Protein AF-A0A183MIQ2-F1 (afdb_monomer)

Solvent-accessible surface area (backbone atoms only — not comparable to full-atom values): 12358 Å² total; per-residue (Å²): 142,64,80,42,93,92,27,71,57,35,51,61,67,60,48,53,82,67,73,40,81,44,73,45,72,45,65,26,52,74,43,60,80,45,35,79,71,74,43,74,46,33,34,42,78,46,72,72,51,39,24,38,36,38,49,47,62,47,76,76,45,69,44,93,53,90,75,50,85,51,75,45,62,50,76,51,75,48,77,40,81,32,91,89,49,52,68,58,66,72,78,64,62,82,72,47,68,85,58,72,69,59,49,40,77,65,67,70,64,55,92,61,90,81,86,92,78,84,63,85,83,58,50,80,66,40,58,42,53,104,50,48,48,47,53,56,59,69,50,44,43,62,44,46,79,74,56,90,56,104,60,63,59,92,43,73,47,63,40,43,63,47,39,78,32,63,64,74,62,57,65,59,42,38,66,69,59,83,55,45,84,78,82,30,51,91,82,84,91,73,79,94,71,85,87,126

pLDDT: mean 83.17, std 14.05, range [47.22, 97.75]

Mean predicted aligned error: 8.58 Å

Radius of gyration: 21.63 Å; Cα contacts (8 Å, |Δi|>4): 276; chains: 1; bounding box: 52×39×55 Å

InterPro domains:
  IPR002159 CD36 family [PF01130] (3-100)
  IPR002159 CD36 family [PF01130] (111-193)
  IPR002159 CD36 family [PR01609] (15-36)
  IPR002159 CD36 family [PR01609] (40-52)
  IPR002159 CD36 family [PTHR11923] (3-98)

Secondary structure (DSSP, 8-state):
----TT-HHHHHHH-----EEEEEEEEEES-HHHHTTTPPPBEEEEEEEEEEEEEEEEEEEE-SSSS---EEEEEEEEEEE-TTS-HHHHHT-------HHHHHHH-PPP-PPP---S-TTGGGG----TTS-SSPPTT-EE-TTT---SS----EE-SGGGTTS-HHHHTTSBSPPPP-TTTSS------S----

Structure (mmCIF, N/CA/C/O backbone):
data_AF-A0A183MIQ2-F1
#
_entry.id   AF-A0A183MIQ2-F1
#
loop_
_atom_site.group_PDB
_atom_site.id
_atom_site.type_symbol
_atom_site.label_atom_id
_atom_site.label_alt_id
_atom_site.label_comp_id
_atom_site.label_asym_id
_atom_site.label_entity_id
_atom_site.label_seq_id
_atom_site.pdbx_PDB_ins_code
_atom_site.Cartn_x
_atom_site.Cartn_y
_atom_site.Cartn_z
_atom_site.occupancy
_atom_site.B_iso_or_equiv
_atom_site.auth_seq_id
_atom_site.auth_comp_id
_atom_site.auth_asym_id
_atom_site.auth_atom_id
_atom_site.pdbx_PDB_model_num
ATOM 1 N N . MET A 1 1 ? 21.983 -8.444 -19.441 1.00 71.62 1 MET A N 1
ATOM 2 C CA . MET A 1 1 ? 20.805 -7.623 -19.777 1.00 71.62 1 MET A CA 1
ATOM 3 C C . MET A 1 1 ? 21.109 -6.162 -19.439 1.00 71.62 1 MET A C 1
ATOM 5 O O . MET A 1 1 ? 21.442 -5.893 -18.293 1.00 71.62 1 MET A O 1
ATOM 9 N N . LEU A 1 2 ? 21.113 -5.242 -20.412 1.00 82.81 2 LEU A N 1
ATOM 10 C CA . LEU A 1 2 ? 21.417 -3.815 -20.194 1.00 82.81 2 LEU A CA 1
ATOM 11 C C . LEU A 1 2 ? 20.256 -2.959 -20.704 1.00 82.81 2 LEU A C 1
ATOM 13 O O . LEU A 1 2 ? 19.785 -3.173 -21.816 1.00 82.81 2 LEU A O 1
ATOM 17 N N . LEU A 1 3 ? 19.821 -1.983 -19.903 1.00 88.00 3 LEU A N 1
ATOM 18 C CA . LEU A 1 3 ? 18.789 -1.023 -20.292 1.00 88.00 3 LEU A CA 1
ATOM 19 C C . LEU A 1 3 ? 19.423 0.109 -21.112 1.00 88.00 3 LEU A C 1
ATOM 21 O O . LEU A 1 3 ? 19.811 1.144 -20.572 1.00 88.00 3 LEU A O 1
ATOM 25 N N . THR A 1 4 ? 19.558 -0.101 -22.419 1.00 90.75 4 THR A N 1
ATOM 26 C CA . THR A 1 4 ? 20.111 0.881 -23.366 1.00 90.75 4 THR A CA 1
ATOM 27 C C . THR A 1 4 ? 19.091 1.255 -24.441 1.00 90.75 4 THR A C 1
ATOM 29 O O . THR A 1 4 ? 18.166 0.474 -24.697 1.00 90.75 4 THR A O 1
ATOM 32 N N . PRO A 1 5 ? 19.244 2.418 -25.106 1.00 89.44 5 PRO A N 1
ATOM 33 C CA . PRO A 1 5 ? 18.413 2.768 -26.255 1.00 89.44 5 PRO A CA 1
ATOM 34 C C . PRO A 1 5 ? 18.393 1.637 -27.296 1.00 89.44 5 PRO A C 1
ATOM 36 O O . PRO A 1 5 ? 19.452 1.142 -27.678 1.00 89.44 5 PRO A O 1
ATOM 39 N N . GLY A 1 6 ? 17.199 1.216 -27.722 1.00 87.62 6 GLY A N 1
ATOM 40 C CA . GLY A 1 6 ? 17.011 0.157 -28.726 1.00 87.62 6 GLY A CA 1
ATOM 41 C C . GLY A 1 6 ? 17.270 -1.279 -28.248 1.00 87.62 6 GLY A C 1
ATOM 42 O O . GLY A 1 6 ? 17.298 -2.188 -29.067 1.00 87.62 6 GLY A O 1
ATOM 43 N N . SER A 1 7 ? 17.488 -1.505 -26.948 1.00 91.12 7 SER A N 1
ATOM 44 C CA . SER A 1 7 ? 17.564 -2.866 -26.394 1.00 91.12 7 SER A CA 1
ATOM 45 C C . SER A 1 7 ? 16.174 -3.486 -26.210 1.00 91.12 7 SER A C 1
ATOM 47 O O . SER A 1 7 ? 15.225 -2.775 -25.885 1.00 91.12 7 SER A O 1
ATOM 49 N N . ILE A 1 8 ? 16.080 -4.819 -26.292 1.00 88.81 8 ILE A N 1
ATOM 50 C CA . ILE A 1 8 ? 14.852 -5.592 -25.993 1.00 88.81 8 ILE A CA 1
ATOM 51 C C . ILE A 1 8 ? 14.325 -5.267 -24.586 1.00 88.81 8 ILE A C 1
ATOM 53 O O . ILE A 1 8 ? 13.131 -5.109 -24.363 1.00 88.81 8 ILE A O 1
ATOM 57 N N . VAL A 1 9 ? 15.240 -5.077 -23.635 1.00 88.88 9 VAL A N 1
ATOM 58 C CA . VAL A 1 9 ? 14.938 -4.684 -22.250 1.00 88.88 9 VAL A CA 1
ATOM 59 C C . VAL A 1 9 ? 14.224 -3.340 -22.197 1.00 88.88 9 VAL A C 1
ATOM 61 O O . VAL A 1 9 ? 13.274 -3.162 -21.438 1.00 88.88 9 VAL A O 1
ATOM 64 N N . PHE A 1 10 ? 14.688 -2.375 -22.994 1.00 91.62 10 PHE A N 1
ATOM 65 C CA . PHE A 1 10 ? 14.063 -1.064 -23.073 1.00 91.62 10 PHE A CA 1
ATOM 66 C C . PHE A 1 10 ? 12.713 -1.128 -23.780 1.00 91.62 10 PHE A C 1
ATOM 68 O O . PHE A 1 10 ? 11.782 -0.465 -23.331 1.00 91.62 10 PHE A O 1
ATOM 75 N N . GLU A 1 11 ? 12.570 -1.935 -24.829 1.00 89.88 11 GLU A N 1
ATOM 76 C CA . GLU A 1 11 ? 11.275 -2.169 -25.475 1.00 89.88 11 GLU A CA 1
ATOM 77 C C . GLU A 1 11 ? 10.267 -2.767 -24.490 1.00 89.88 11 GLU A C 1
ATOM 79 O O . GLU A 1 11 ? 9.197 -2.197 -24.303 1.00 89.88 11 GLU A O 1
ATOM 84 N N . ALA A 1 12 ? 10.633 -3.825 -23.763 1.00 88.31 12 ALA A N 1
ATOM 85 C CA . ALA A 1 12 ? 9.781 -4.422 -22.735 1.00 88.31 12 ALA A CA 1
ATOM 86 C C . ALA A 1 12 ? 9.442 -3.439 -21.597 1.00 88.31 12 ALA A C 1
ATOM 88 O O . ALA A 1 12 ? 8.302 -3.387 -21.146 1.00 88.31 12 ALA A O 1
ATOM 89 N N . TYR A 1 13 ? 10.409 -2.628 -21.150 1.00 88.69 13 TYR A N 1
ATOM 90 C CA . TYR A 1 13 ? 10.206 -1.624 -20.098 1.00 88.69 13 TYR A CA 1
ATOM 91 C C . TYR A 1 13 ? 9.336 -0.435 -20.538 1.00 88.69 13 TYR A C 1
ATOM 93 O O . TYR A 1 13 ? 8.577 0.115 -19.735 1.00 88.69 13 TYR A O 1
ATOM 101 N N . SER A 1 14 ? 9.500 0.010 -21.785 1.00 88.69 14 SER A N 1
AT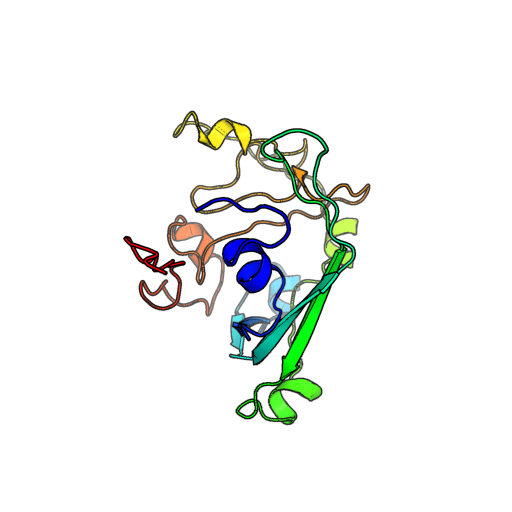OM 102 C CA . SER A 1 14 ? 8.760 1.140 -22.358 1.00 88.69 14 SER A CA 1
ATOM 103 C C . SER A 1 14 ? 7.371 0.745 -22.848 1.00 88.69 14 SER A C 1
ATOM 105 O O . SER A 1 14 ? 6.518 1.618 -22.983 1.00 88.69 14 SER A O 1
ATOM 107 N N . ASN A 1 15 ? 7.136 -0.548 -23.077 1.00 84.62 15 ASN A N 1
ATOM 108 C CA . ASN A 1 15 ? 5.827 -1.071 -23.412 1.00 84.62 15 ASN A CA 1
ATOM 109 C C . ASN A 1 15 ? 4.899 -1.046 -22.186 1.00 84.62 15 ASN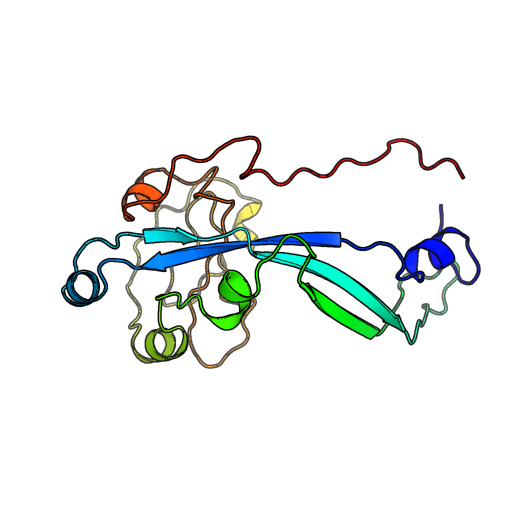 A C 1
ATOM 111 O O . ASN A 1 15 ? 5.244 -1.488 -21.092 1.00 84.62 15 ASN A O 1
ATOM 115 N N . ASP A 1 16 ? 3.683 -0.552 -22.387 1.00 78.06 16 ASP A N 1
ATOM 116 C CA . ASP A 1 16 ? 2.683 -0.351 -21.336 1.00 78.06 16 ASP A CA 1
ATOM 117 C C . ASP A 1 16 ? 1.646 -1.492 -21.280 1.00 78.06 16 ASP A C 1
ATOM 119 O O . ASP A 1 16 ? 0.585 -1.372 -20.664 1.00 78.06 16 ASP A O 1
ATOM 123 N N . ASN A 1 17 ? 1.956 -2.621 -21.924 1.00 73.38 17 ASN A N 1
ATOM 124 C CA . ASN A 1 17 ? 1.032 -3.733 -22.146 1.00 73.38 17 ASN A CA 1
ATOM 125 C C . ASN A 1 17 ? 0.884 -4.714 -20.977 1.00 73.38 17 ASN A C 1
ATOM 127 O O . ASN A 1 17 ? 0.181 -5.708 -21.137 1.00 73.38 17 ASN A O 1
ATOM 131 N N . THR A 1 18 ? 1.498 -4.466 -19.819 1.00 81.56 18 THR A N 1
ATOM 132 C CA . THR A 1 18 ? 1.329 -5.334 -18.643 1.00 81.56 18 THR A CA 1
ATOM 133 C C . THR A 1 18 ? 0.241 -4.764 -17.732 1.00 81.56 18 THR A C 1
ATOM 135 O O . THR A 1 18 ? 0.539 -3.888 -16.911 1.00 81.56 18 THR A O 1
ATOM 138 N N . PRO A 1 19 ? -1.029 -5.199 -17.861 1.00 80.19 19 PRO A N 1
ATOM 139 C CA . PRO A 1 19 ? -2.068 -4.802 -16.928 1.00 80.19 19 PRO A CA 1
ATOM 140 C C . PRO A 1 19 ? -1.799 -5.451 -15.569 1.00 80.19 19 PRO A C 1
ATOM 142 O O . PRO A 1 19 ? -1.560 -6.652 -15.471 1.00 80.19 19 PRO A O 1
ATOM 145 N N . ILE A 1 20 ? -1.844 -4.648 -14.511 1.00 92.06 20 ILE A N 1
ATOM 146 C CA . ILE A 1 20 ? -1.688 -5.123 -13.136 1.00 92.06 20 ILE A CA 1
ATOM 147 C C . ILE A 1 20 ? -3.078 -5.133 -12.506 1.00 92.06 20 ILE A C 1
ATOM 149 O O . ILE A 1 20 ? -3.744 -4.101 -12.495 1.00 92.06 20 ILE A O 1
ATOM 153 N N . ILE A 1 21 ? -3.529 -6.270 -11.983 1.00 93.56 21 ILE A N 1
ATOM 154 C CA . ILE A 1 21 ? -4.756 -6.315 -11.179 1.00 93.56 21 ILE A CA 1
ATOM 155 C C . ILE A 1 21 ? -4.425 -5.759 -9.794 1.00 93.56 21 ILE A C 1
ATOM 157 O O . ILE A 1 21 ? -3.408 -6.110 -9.201 1.00 93.56 21 ILE A O 1
ATOM 161 N N . THR A 1 22 ? -5.240 -4.837 -9.297 1.00 92.56 22 THR A N 1
ATOM 162 C CA . THR A 1 22 ? -5.112 -4.254 -7.958 1.00 92.56 22 THR A CA 1
ATOM 163 C C . THR A 1 22 ? -6.437 -4.415 -7.233 1.00 92.56 22 THR A C 1
ATOM 165 O O . THR A 1 22 ? -7.442 -3.858 -7.670 1.00 92.56 22 THR A O 1
ATOM 168 N N . SER A 1 23 ? -6.423 -5.165 -6.136 1.00 92.69 23 SER A N 1
ATOM 169 C CA . SER A 1 23 ? -7.553 -5.292 -5.218 1.00 92.69 23 SER A CA 1
ATOM 170 C C . SER A 1 23 ? -7.364 -4.313 -4.069 1.00 92.69 23 SER A C 1
ATOM 172 O O . SER A 1 23 ? -6.307 -4.292 -3.442 1.00 92.69 23 SER A O 1
ATOM 174 N N . LEU A 1 24 ? -8.372 -3.486 -3.817 1.00 92.25 24 LEU A N 1
ATOM 175 C CA . LEU A 1 24 ? -8.411 -2.579 -2.680 1.00 92.25 24 LEU A CA 1
ATOM 176 C C . LEU A 1 24 ? -9.428 -3.095 -1.663 1.00 92.25 24 LEU A C 1
ATOM 178 O O . LEU A 1 24 ? -10.575 -3.358 -2.021 1.00 92.25 24 LEU A O 1
ATOM 182 N N . TYR A 1 25 ? -9.010 -3.173 -0.409 1.00 93.06 25 TYR A N 1
ATOM 183 C CA . TYR A 1 25 ? -9.873 -3.417 0.739 1.00 93.06 25 TYR A CA 1
ATOM 184 C C . TYR A 1 25 ? -9.875 -2.164 1.605 1.00 93.06 25 TYR A C 1
ATOM 186 O O . TYR A 1 25 ? -8.872 -1.449 1.684 1.00 93.06 25 TYR A O 1
ATOM 194 N N . ALA A 1 26 ? -11.013 -1.864 2.212 1.00 93.44 26 ALA A N 1
ATOM 195 C CA . ALA A 1 26 ? -11.155 -0.738 3.119 1.00 93.44 26 ALA A CA 1
ATOM 196 C C . ALA A 1 26 ? -11.806 -1.198 4.420 1.00 93.44 26 ALA A C 1
ATOM 198 O O . ALA A 1 26 ? -12.615 -2.118 4.419 1.00 93.44 26 ALA A O 1
ATOM 199 N N . PHE A 1 27 ? -11.493 -0.521 5.519 1.00 95.56 27 PHE A N 1
ATOM 200 C CA . PHE A 1 27 ? -12.136 -0.760 6.805 1.00 95.56 27 PHE A CA 1
ATOM 201 C C . PHE A 1 27 ? -13.234 0.280 7.026 1.00 95.56 27 PHE A C 1
ATOM 203 O O . PHE A 1 27 ? -12.961 1.476 7.128 1.00 95.56 27 PHE A O 1
ATOM 210 N N . ASN A 1 28 ? -14.480 -0.181 7.070 1.00 96.12 28 ASN A N 1
ATOM 211 C CA . ASN A 1 28 ? -15.665 0.625 7.323 1.00 96.12 28 ASN A CA 1
ATOM 212 C C . ASN A 1 28 ? -15.948 0.690 8.828 1.00 96.12 28 ASN A C 1
ATOM 214 O O . ASN A 1 28 ? -16.148 -0.346 9.460 1.00 96.12 28 ASN A O 1
ATOM 218 N N . LEU A 1 29 ? -15.978 1.891 9.405 1.00 97.38 29 LEU A N 1
ATOM 219 C CA . LEU A 1 29 ? -16.279 2.091 10.822 1.00 97.38 29 LEU A CA 1
ATOM 220 C C . LEU A 1 29 ? -17.777 1.897 11.095 1.00 97.38 29 LEU A C 1
ATOM 222 O O . LEU A 1 29 ? -18.612 2.567 10.491 1.00 97.38 29 LEU A O 1
ATOM 226 N N . LEU A 1 30 ? -18.115 1.010 12.033 1.00 97.19 30 LEU A N 1
ATOM 227 C CA . LEU A 1 30 ? -19.503 0.666 12.360 1.00 97.19 30 LEU A CA 1
ATOM 228 C C . LEU A 1 30 ? -20.070 1.427 13.566 1.00 97.19 30 LEU A C 1
ATOM 230 O O . LEU A 1 30 ? -21.288 1.526 13.698 1.00 97.19 30 LEU A O 1
ATOM 234 N N . ASN A 1 31 ? -19.219 1.949 14.454 1.00 96.81 31 ASN A N 1
ATOM 235 C CA . ASN A 1 31 ? -19.626 2.546 15.731 1.00 96.81 31 ASN A CA 1
ATOM 236 C C . ASN A 1 31 ? -19.054 3.960 15.953 1.00 96.81 31 ASN A C 1
ATOM 238 O O . ASN A 1 31 ? -18.524 4.274 17.018 1.00 96.81 31 ASN A O 1
ATOM 242 N N . GLU A 1 32 ? -19.192 4.833 14.953 1.00 95.88 32 GLU A N 1
ATOM 243 C CA . GLU A 1 32 ? -18.693 6.219 14.980 1.00 95.88 32 GLU A CA 1
ATOM 244 C C . GLU A 1 32 ? -19.063 6.980 16.267 1.00 95.88 32 GLU A C 1
ATOM 246 O O . GLU A 1 32 ? -18.186 7.531 16.932 1.00 95.88 32 GLU A O 1
ATOM 251 N N . GLU A 1 33 ? -20.338 6.966 16.673 1.00 96.19 33 GLU A N 1
ATOM 252 C CA . GLU A 1 33 ? -20.793 7.697 17.865 1.00 96.19 33 GLU A CA 1
ATOM 253 C C . GLU A 1 33 ? -20.130 7.230 19.169 1.00 96.19 33 GLU A C 1
ATOM 255 O O . GLU A 1 33 ? -20.009 8.010 20.116 1.00 96.19 33 GLU A O 1
ATOM 260 N N . GLU A 1 34 ? -19.750 5.956 19.257 1.00 96.19 34 GLU A N 1
ATOM 261 C CA . GLU A 1 34 ? -19.055 5.406 20.421 1.00 96.19 34 GLU A CA 1
ATOM 262 C C . GLU A 1 34 ? -17.587 5.807 20.403 1.00 96.19 34 GLU A C 1
ATOM 264 O O . GLU A 1 34 ? -17.056 6.227 21.431 1.00 96.19 34 GLU A O 1
ATOM 269 N N . VAL A 1 35 ? -16.950 5.744 19.232 1.00 94.56 35 VAL A N 1
ATOM 270 C CA . VAL A 1 35 ? -15.559 6.172 19.044 1.00 94.56 35 VAL A CA 1
ATOM 271 C C . VAL A 1 35 ? -15.389 7.643 19.404 1.00 94.56 35 VAL A C 1
ATOM 273 O O . VAL A 1 35 ? -14.475 7.983 20.152 1.00 94.56 35 VAL A O 1
ATOM 276 N N . LEU A 1 36 ? -16.314 8.510 18.983 1.00 92.44 36 LEU A N 1
ATOM 277 C CA . LEU A 1 36 ? -16.303 9.932 19.350 1.00 92.44 36 LEU A CA 1
ATOM 278 C C . LEU A 1 36 ? -16.438 10.170 20.866 1.00 92.44 36 LEU A C 1
ATOM 280 O O . LEU A 1 36 ? -16.046 11.224 21.360 1.00 92.44 36 LEU A O 1
ATOM 284 N N . LYS A 1 37 ? -16.959 9.194 21.621 1.00 95.56 37 LYS A N 1
ATOM 285 C CA . LYS A 1 37 ? -17.047 9.215 23.094 1.00 95.56 37 LYS A CA 1
ATOM 286 C C . LYS A 1 37 ? -15.844 8.535 23.772 1.00 95.56 37 LYS A C 1
ATOM 288 O O . LYS A 1 37 ? -15.870 8.347 24.987 1.00 95.56 37 LYS A O 1
ATOM 293 N N . GLY A 1 38 ? -14.808 8.162 23.015 1.00 92.50 38 GLY A N 1
ATOM 294 C CA . GLY A 1 38 ? -13.617 7.454 23.502 1.00 92.50 38 GLY A CA 1
ATOM 295 C C . GLY A 1 38 ? -13.756 5.928 23.539 1.00 92.50 38 GLY A C 1
ATOM 296 O O . GLY A 1 38 ? -12.953 5.252 24.178 1.00 92.50 38 GLY A O 1
ATOM 297 N N . GLY A 1 39 ? -14.789 5.376 22.898 1.00 95.38 39 GLY A N 1
ATOM 298 C CA . GLY A 1 39 ? -15.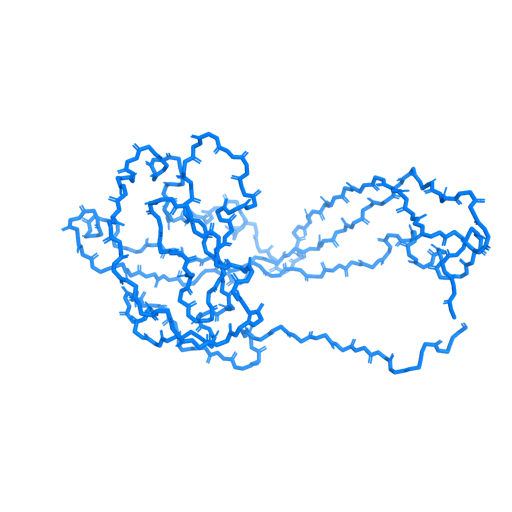004 3.939 22.770 1.00 95.38 39 GLY A CA 1
ATOM 299 C C . GLY A 1 39 ? -14.029 3.265 21.801 1.00 95.38 39 GLY A C 1
ATOM 300 O O . GLY A 1 39 ? -13.382 3.906 20.974 1.00 95.38 39 GLY A O 1
ATOM 301 N N . LYS A 1 40 ? -13.946 1.934 21.891 1.00 95.94 40 LYS A N 1
ATOM 302 C CA . LYS A 1 40 ? -13.107 1.111 21.013 1.00 95.94 40 LYS A CA 1
ATOM 303 C C . LYS A 1 40 ? -13.691 1.076 19.583 1.00 95.94 40 LYS A C 1
ATOM 305 O O . LYS A 1 40 ? -14.856 0.697 19.447 1.00 95.94 40 LYS A O 1
ATOM 310 N N . PRO A 1 41 ? -12.920 1.391 18.523 1.00 97.19 41 PRO A N 1
ATOM 311 C CA . PRO A 1 41 ? -13.409 1.308 17.146 1.00 97.19 41 PRO A CA 1
ATOM 312 C C . PRO A 1 41 ? -13.741 -0.123 16.728 1.00 97.19 41 PRO A C 1
ATOM 314 O O . PRO A 1 41 ? -12.976 -1.046 17.008 1.00 97.19 41 PRO A O 1
ATOM 317 N N . LEU A 1 42 ? -14.858 -0.295 16.028 1.00 97.75 42 LEU A N 1
ATOM 318 C CA . LEU A 1 42 ? -15.309 -1.544 15.426 1.00 97.75 42 LEU A CA 1
ATOM 319 C C . LEU A 1 42 ? -15.379 -1.366 13.910 1.00 97.75 42 LEU A C 1
ATOM 321 O O . LEU A 1 42 ? -16.176 -0.572 13.411 1.00 97.75 42 LEU A O 1
ATOM 325 N N . PHE A 1 43 ? -14.560 -2.123 13.193 1.00 97.50 43 PHE A N 1
ATOM 326 C CA . PHE A 1 43 ? -14.477 -2.084 11.743 1.00 97.50 43 PHE A CA 1
ATOM 327 C C . PHE A 1 43 ? -15.095 -3.321 11.097 1.00 97.50 43 PHE A C 1
ATOM 329 O O . PHE A 1 43 ? -15.128 -4.404 11.673 1.00 97.50 43 PHE A O 1
ATOM 336 N N . GLU A 1 44 ? -15.552 -3.142 9.867 1.00 96.69 44 GLU A N 1
ATOM 337 C CA . GLU A 1 44 ? -15.881 -4.201 8.920 1.00 96.69 44 GLU A CA 1
ATOM 338 C C . GLU A 1 44 ? -14.994 -4.021 7.689 1.00 96.69 44 GLU A C 1
ATOM 340 O O . GLU A 1 44 ? -14.956 -2.931 7.114 1.00 96.69 44 GLU A O 1
ATOM 345 N N . GLU A 1 45 ? -14.276 -5.065 7.278 1.00 94.88 45 GLU A N 1
ATOM 346 C CA . GLU A 1 45 ? -13.559 -5.035 6.005 1.00 94.88 45 GLU A CA 1
ATOM 347 C C . GLU A 1 45 ? -14.549 -5.099 4.836 1.00 94.88 45 GLU A C 1
ATOM 349 O O . GLU A 1 45 ? -15.461 -5.926 4.805 1.00 94.88 45 GLU A O 1
ATOM 354 N N . VAL A 1 46 ? -14.373 -4.210 3.860 1.00 92.56 46 VAL A N 1
ATOM 355 C CA . VAL A 1 46 ? -15.210 -4.118 2.665 1.00 92.56 46 VAL A CA 1
ATOM 356 C C . VAL A 1 46 ? -14.351 -4.170 1.407 1.00 92.56 46 VAL A C 1
ATOM 358 O O . VAL A 1 46 ? -13.363 -3.443 1.273 1.00 92.56 46 VAL A O 1
ATOM 361 N N . GLY A 1 47 ? -14.753 -5.020 0.465 1.00 90.38 47 GLY A N 1
ATOM 362 C CA . GLY A 1 47 ? -14.032 -5.266 -0.778 1.00 90.38 47 GLY A CA 1
ATOM 363 C C . GLY A 1 47 ? -14.147 -6.728 -1.232 1.00 90.38 47 GLY A C 1
ATOM 364 O O . GLY A 1 47 ? -15.002 -7.458 -0.727 1.00 90.38 47 GLY A O 1
ATOM 365 N N . PRO A 1 48 ? -13.303 -7.158 -2.186 1.00 92.31 48 PRO A N 1
ATOM 366 C CA . PRO A 1 48 ? -12.307 -6.343 -2.884 1.00 92.31 48 PRO A CA 1
ATOM 367 C C . PRO A 1 48 ? -12.922 -5.400 -3.927 1.00 92.31 48 PRO A C 1
ATOM 369 O O . PRO A 1 48 ? -13.727 -5.811 -4.762 1.00 92.31 48 PRO A O 1
ATOM 372 N N . TYR A 1 49 ? -12.445 -4.154 -3.974 1.00 91.88 49 TYR A N 1
ATOM 373 C CA . TYR A 1 49 ? -12.627 -3.276 -5.131 1.00 91.88 49 TYR A CA 1
ATOM 374 C C . TYR A 1 49 ? -11.496 -3.521 -6.129 1.00 91.88 49 TYR A C 1
ATOM 376 O O . TYR A 1 49 ? -10.353 -3.119 -5.905 1.00 91.88 49 TYR A O 1
ATOM 384 N N . ILE A 1 50 ? -11.806 -4.226 -7.215 1.00 92.62 50 ILE A N 1
ATOM 385 C CA . ILE A 1 50 ? -10.810 -4.735 -8.161 1.00 92.62 50 ILE A CA 1
ATOM 386 C C . ILE A 1 50 ? -10.673 -3.787 -9.355 1.00 92.62 50 ILE A C 1
ATOM 388 O O . ILE A 1 50 ? -11.653 -3.476 -10.038 1.00 92.62 50 ILE A O 1
ATOM 392 N N . TYR A 1 51 ? -9.438 -3.381 -9.649 1.00 92.56 51 TYR A N 1
ATOM 393 C CA . TYR A 1 51 ? -9.105 -2.490 -10.756 1.00 92.56 51 TYR A CA 1
ATOM 394 C C . TYR A 1 51 ? -7.981 -3.048 -11.631 1.00 92.56 51 TYR A C 1
ATOM 396 O O . TYR A 1 51 ? -6.973 -3.559 -11.146 1.00 92.56 51 TYR A O 1
ATOM 404 N N . TRP A 1 52 ? -8.105 -2.840 -12.938 1.00 93.19 52 TRP A N 1
ATOM 405 C CA . TRP A 1 52 ? -7.004 -2.897 -13.886 1.00 93.19 52 TRP A CA 1
ATOM 406 C C . TRP A 1 52 ? -6.165 -1.620 -13.785 1.00 93.19 52 TRP A C 1
ATOM 408 O O . TRP A 1 52 ? -6.604 -0.534 -14.174 1.00 93.19 52 TRP A O 1
ATOM 418 N N . LYS A 1 53 ? -4.930 -1.746 -13.310 1.00 93.62 53 LYS A N 1
ATOM 419 C CA . LYS A 1 53 ? -3.926 -0.684 -13.286 1.00 93.62 53 LYS A CA 1
ATOM 420 C C . LYS A 1 53 ? -3.119 -0.711 -14.581 1.00 93.62 53 LYS A C 1
ATOM 422 O O . LYS A 1 53 ? -2.347 -1.640 -14.827 1.00 93.62 53 LYS A O 1
ATOM 427 N N . LYS A 1 54 ? -3.267 0.335 -15.396 1.00 92.50 54 LYS A N 1
ATOM 428 C CA . LYS A 1 54 ? -2.461 0.568 -16.603 1.00 92.50 54 LYS A CA 1
ATOM 429 C C . LYS A 1 54 ? -1.503 1.723 -16.360 1.00 92.50 54 LYS A C 1
ATOM 431 O O . LYS A 1 54 ? -1.914 2.813 -15.966 1.00 92.50 54 LYS A O 1
ATOM 436 N N . ILE A 1 55 ? -0.220 1.489 -16.588 1.00 91.75 55 ILE A N 1
ATOM 437 C CA . ILE A 1 55 ? 0.825 2.498 -16.421 1.00 91.75 55 ILE A CA 1
ATOM 438 C C . ILE A 1 55 ? 1.239 2.938 -17.814 1.00 91.75 55 ILE A C 1
ATOM 440 O O . ILE A 1 55 ? 1.603 2.074 -18.591 1.00 91.75 55 ILE A O 1
ATOM 444 N N . HIS A 1 56 ? 1.201 4.239 -18.102 1.00 92.25 56 HIS A N 1
ATOM 445 C CA . HIS A 1 56 ? 1.703 4.792 -19.358 1.00 92.25 56 HIS A CA 1
ATOM 446 C C . HIS A 1 56 ? 2.975 5.612 -19.129 1.00 92.25 56 HIS A C 1
ATOM 448 O O . HIS A 1 56 ? 3.000 6.476 -18.242 1.00 92.25 56 HIS A O 1
ATOM 454 N N . ARG A 1 57 ? 4.035 5.347 -19.902 1.00 92.56 57 ARG A N 1
ATOM 455 C CA . ARG A 1 57 ? 5.343 6.018 -19.789 1.00 92.56 57 ARG A CA 1
ATOM 456 C C . ARG A 1 57 ? 5.728 6.706 -21.096 1.00 92.56 57 ARG A C 1
ATOM 458 O O . ARG A 1 57 ? 5.589 6.146 -22.173 1.00 92.56 57 ARG A O 1
ATOM 465 N N . TRP A 1 58 ? 6.258 7.924 -21.003 1.00 93.56 58 TRP A N 1
ATOM 466 C CA . TRP A 1 58 ? 6.678 8.693 -22.181 1.00 93.56 58 TRP A CA 1
ATOM 467 C C . TRP A 1 58 ? 7.826 9.653 -21.861 1.00 93.56 58 TRP A C 1
ATOM 469 O O . TRP A 1 58 ? 8.216 9.814 -20.703 1.00 93.56 58 TRP A O 1
ATOM 479 N N . ASN A 1 59 ? 8.363 10.324 -22.887 1.00 95.12 59 ASN A N 1
ATOM 480 C CA . ASN A 1 59 ? 9.488 11.264 -22.778 1.00 95.12 59 ASN A CA 1
ATOM 481 C C . ASN A 1 5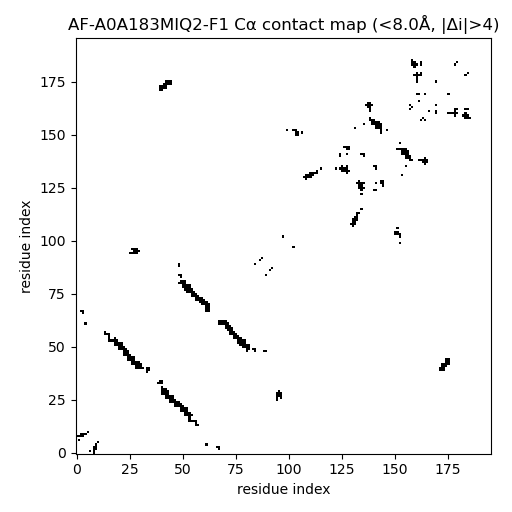9 ? 10.732 10.644 -22.119 1.00 95.12 59 ASN A C 1
ATOM 483 O O . ASN A 1 59 ? 11.250 11.167 -21.132 1.00 95.12 59 ASN A O 1
ATOM 487 N N . PHE A 1 60 ? 11.201 9.523 -22.664 1.00 94.81 60 PHE A N 1
ATOM 488 C CA . PHE A 1 60 ? 12.408 8.846 -22.198 1.00 94.81 60 PHE A CA 1
ATOM 489 C C . PHE A 1 60 ? 13.672 9.658 -22.520 1.00 94.81 60 PHE A C 1
ATOM 491 O O . PHE A 1 60 ? 13.842 10.167 -23.626 1.00 94.81 60 PHE A O 1
ATOM 498 N N . THR A 1 61 ? 14.578 9.791 -21.555 1.00 95.44 61 THR A N 1
ATOM 499 C CA . THR A 1 61 ? 15.870 10.474 -21.709 1.00 95.44 61 THR A CA 1
ATOM 500 C C . THR A 1 61 ? 16.942 9.727 -20.928 1.00 95.44 61 THR A C 1
ATOM 502 O O . THR A 1 61 ? 16.909 9.690 -19.695 1.00 95.44 61 THR A O 1
ATOM 505 N N . PHE A 1 62 ? 17.893 9.145 -21.652 1.00 95.75 62 PHE A N 1
ATOM 506 C CA . PHE A 1 62 ? 19.058 8.478 -21.078 1.00 95.75 62 PHE A CA 1
ATOM 507 C C . PHE A 1 62 ? 20.142 9.488 -20.698 1.00 95.75 62 PHE A C 1
ATOM 509 O O . PHE A 1 62 ? 20.194 10.595 -21.237 1.00 95.75 62 PHE A O 1
ATOM 516 N N . SER A 1 63 ? 21.002 9.107 -19.756 1.00 94.75 63 SER A N 1
ATOM 517 C CA . SER A 1 63 ? 22.234 9.843 -19.481 1.00 94.75 63 SER A CA 1
ATOM 518 C C . SER A 1 63 ? 23.253 9.662 -20.618 1.00 94.75 63 SER A C 1
ATOM 520 O O . SER A 1 63 ? 23.162 8.713 -21.395 1.00 94.75 63 SER A O 1
ATOM 522 N N . ASN A 1 64 ? 24.203 10.593 -20.744 1.00 93.31 64 ASN A N 1
ATOM 523 C CA . ASN A 1 64 ? 25.089 10.677 -21.915 1.00 93.31 64 ASN A CA 1
ATOM 524 C C . ASN A 1 64 ? 26.282 9.702 -21.869 1.00 93.31 64 ASN A C 1
ATOM 526 O O . ASN A 1 64 ? 26.995 9.552 -22.858 1.00 93.31 64 ASN A O 1
ATOM 530 N N . GLU A 1 65 ? 26.552 9.079 -20.725 1.00 93.56 65 GLU A N 1
ATOM 531 C CA . GLU A 1 65 ? 27.661 8.144 -20.549 1.00 93.56 65 GLU A CA 1
ATOM 532 C C . GLU A 1 65 ? 27.415 6.801 -21.254 1.00 93.56 65 GLU A C 1
ATOM 534 O O . GLU A 1 65 ? 26.286 6.435 -21.573 1.00 93.56 65 GLU A O 1
ATOM 539 N N . THR A 1 66 ? 28.486 6.034 -21.483 1.00 90.12 66 THR A N 1
ATOM 540 C CA . THR A 1 66 ? 28.409 4.682 -22.058 1.00 90.12 66 THR A CA 1
ATOM 541 C C . THR A 1 66 ? 28.956 3.650 -21.061 1.00 90.12 66 THR A C 1
ATOM 543 O O . THR A 1 66 ? 30.161 3.664 -20.802 1.00 90.12 66 THR A O 1
ATOM 546 N N . PRO A 1 67 ? 28.116 2.753 -20.500 1.00 89.25 67 PRO A N 1
ATOM 547 C CA . PRO A 1 67 ? 26.658 2.695 -20.654 1.00 89.25 67 PRO A CA 1
ATOM 548 C C . PRO A 1 67 ? 25.935 3.825 -19.885 1.00 89.25 67 PRO A C 1
ATOM 550 O O . PRO A 1 67 ? 26.503 4.374 -18.933 1.00 89.25 67 PRO A O 1
ATOM 553 N N . PRO A 1 68 ? 24.681 4.154 -20.253 1.00 92.12 68 PRO A N 1
ATOM 554 C CA . PRO A 1 68 ? 23.867 5.108 -19.508 1.00 92.12 68 PRO A CA 1
ATOM 555 C C . PRO A 1 68 ? 23.681 4.668 -18.055 1.00 92.12 68 PRO A C 1
ATOM 557 O O . PRO A 1 68 ? 23.438 3.495 -17.774 1.00 92.12 68 PRO A O 1
ATOM 560 N N . LYS A 1 69 ? 23.760 5.619 -17.124 1.00 91.44 69 LYS A N 1
ATOM 561 C CA . LYS A 1 69 ? 23.633 5.373 -15.679 1.00 91.44 69 LYS A CA 1
ATOM 562 C C . LYS A 1 69 ? 22.217 5.573 -15.155 1.00 91.44 69 LYS A C 1
ATOM 564 O O . LYS A 1 69 ? 21.869 5.017 -14.120 1.00 91.44 69 LYS A O 1
ATOM 569 N N . TYR A 1 70 ? 21.410 6.383 -15.836 1.00 91.31 70 TYR A N 1
ATOM 570 C CA . TYR A 1 70 ? 20.021 6.617 -15.457 1.00 91.31 70 TYR A CA 1
ATOM 571 C C . TYR A 1 70 ? 19.128 6.839 -16.677 1.00 91.31 70 TYR A C 1
ATOM 573 O O . TYR A 1 70 ? 19.578 7.263 -17.745 1.00 91.31 70 TYR A O 1
ATOM 581 N N . LEU A 1 71 ? 17.835 6.594 -16.472 1.00 93.31 71 LEU A N 1
ATOM 582 C CA . LEU A 1 71 ? 16.755 6.856 -17.413 1.00 93.31 71 LEU A CA 1
ATOM 583 C C . LEU A 1 71 ? 15.734 7.771 -16.736 1.00 93.31 71 LEU A C 1
ATOM 585 O O . LEU A 1 71 ? 15.205 7.443 -15.676 1.00 93.31 71 LEU A O 1
ATOM 589 N N . ARG A 1 72 ? 15.448 8.921 -17.346 1.00 95.06 72 ARG A N 1
ATOM 590 C CA . ARG A 1 72 ? 14.344 9.799 -16.942 1.00 95.06 72 ARG A CA 1
ATOM 591 C C . ARG A 1 72 ? 13.163 9.584 -17.870 1.00 95.06 72 ARG A C 1
ATOM 593 O O . ARG A 1 72 ? 13.353 9.445 -19.072 1.00 95.06 72 ARG A O 1
ATOM 600 N N . HIS A 1 73 ? 11.959 9.577 -17.316 1.00 95.00 73 HIS A N 1
ATOM 601 C CA . HIS A 1 73 ? 10.724 9.507 -18.085 1.00 95.00 73 HIS A CA 1
ATOM 602 C C . HIS A 1 73 ? 9.578 10.145 -17.296 1.00 95.00 73 HIS A C 1
ATOM 604 O O . HIS A 1 73 ? 9.669 10.346 -16.083 1.00 95.00 73 HIS A O 1
ATOM 610 N N . LYS A 1 74 ? 8.487 10.461 -17.989 1.00 95.62 74 LYS A N 1
ATOM 611 C CA . LYS A 1 74 ? 7.199 10.788 -17.374 1.00 95.62 74 LYS A CA 1
ATOM 612 C C . LYS A 1 74 ? 6.352 9.522 -17.260 1.00 95.62 74 LYS A C 1
ATOM 614 O O . LYS A 1 74 ? 6.559 8.558 -18.000 1.00 95.62 74 LYS A O 1
ATOM 619 N N . LYS A 1 75 ? 5.437 9.504 -16.291 1.00 94.31 75 LYS A N 1
ATOM 620 C CA . LYS A 1 75 ? 4.555 8.368 -16.007 1.00 94.31 75 LYS A CA 1
ATOM 621 C C . LYS A 1 75 ? 3.182 8.869 -15.576 1.00 94.31 75 LYS A C 1
ATOM 623 O O . LYS A 1 75 ? 3.101 9.790 -14.770 1.00 94.31 75 LYS A O 1
ATOM 628 N N . ILE A 1 76 ? 2.132 8.217 -16.055 1.00 94.00 76 ILE A N 1
ATOM 629 C CA . ILE A 1 76 ? 0.754 8.359 -15.583 1.00 94.00 76 ILE A CA 1
ATOM 630 C C . ILE A 1 76 ? 0.208 6.961 -15.312 1.00 94.00 76 ILE A C 1
ATOM 632 O O . ILE A 1 76 ? 0.648 5.985 -15.916 1.00 94.00 76 ILE A O 1
ATOM 636 N N . THR A 1 77 ? -0.685 6.838 -14.342 1.00 92.81 77 THR A N 1
ATOM 637 C CA . THR A 1 77 ? -1.306 5.564 -13.976 1.00 92.81 77 THR A CA 1
ATOM 638 C C . THR A 1 77 ? -2.811 5.734 -14.035 1.00 92.81 77 THR A C 1
ATOM 640 O O . THR A 1 77 ? -3.340 6.676 -13.452 1.00 92.81 77 THR A O 1
ATOM 643 N N . TYR A 1 78 ? -3.475 4.828 -14.741 1.00 92.56 78 TYR A N 1
ATOM 644 C CA . TYR A 1 78 ? -4.923 4.760 -14.856 1.00 92.56 78 TYR A CA 1
ATOM 645 C C . TYR A 1 78 ? -5.433 3.516 -14.137 1.00 92.56 78 TYR A C 1
ATOM 647 O O . TYR A 1 78 ? -4.820 2.450 -14.236 1.00 92.56 78 TYR A O 1
ATOM 655 N N . TYR A 1 79 ? -6.564 3.659 -13.455 1.00 91.44 79 TYR A N 1
ATOM 656 C CA . TYR A 1 79 ? -7.284 2.569 -12.808 1.00 91.44 79 TYR A CA 1
ATOM 657 C C . TYR A 1 79 ? -8.634 2.415 -13.500 1.00 91.44 79 TYR A C 1
ATOM 659 O O . TYR A 1 79 ? -9.398 3.376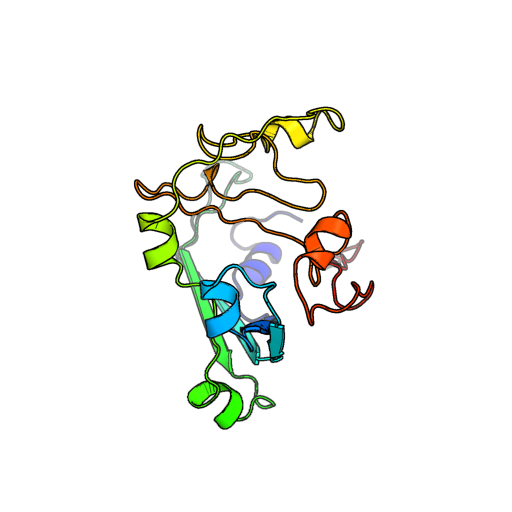 -13.583 1.00 91.44 79 TYR A O 1
ATOM 667 N N . TYR A 1 80 ? -8.910 1.224 -14.019 1.00 91.31 80 TYR A N 1
ATOM 668 C CA . TYR A 1 80 ? -10.179 0.889 -14.660 1.00 91.31 80 TYR A CA 1
ATOM 669 C C . TYR A 1 80 ? -10.873 -0.196 -13.841 1.00 91.31 80 TYR A C 1
ATOM 671 O O . TYR A 1 80 ? -10.207 -1.178 -13.518 1.00 91.31 80 TYR A O 1
ATOM 679 N N . PRO A 1 81 ? -12.163 -0.062 -13.499 1.00 91.62 81 PRO A N 1
ATOM 680 C CA . PRO A 1 81 ? -12.891 -1.122 -12.809 1.00 91.62 81 PRO A CA 1
ATOM 681 C C . PRO A 1 81 ? -12.781 -2.457 -13.555 1.00 91.62 81 PRO A C 1
ATOM 683 O O . PRO A 1 81 ? -12.901 -2.495 -14.782 1.00 91.62 81 PRO A O 1
ATOM 686 N N . HIS A 1 82 ? -12.519 -3.537 -12.823 1.00 91.56 82 HIS A N 1
ATOM 687 C CA . HIS A 1 82 ? -12.528 -4.893 -13.369 1.00 91.56 82 HIS A CA 1
ATOM 688 C C . HIS A 1 82 ? -13.969 -5.331 -13.671 1.00 91.56 82 HIS A C 1
ATOM 690 O O . HIS A 1 82 ? -14.896 -4.907 -12.986 1.00 91.56 82 HIS A O 1
ATOM 696 N N . GLU A 1 83 ? -14.180 -6.209 -14.656 1.00 87.00 83 GLU A N 1
ATOM 697 C CA . GLU A 1 83 ? -15.527 -6.621 -15.087 1.00 87.00 83 GLU A CA 1
ATOM 698 C C . GLU A 1 83 ? -16.345 -7.294 -13.973 1.00 87.00 83 GLU A C 1
ATOM 700 O O . GLU A 1 83 ? -17.568 -7.202 -13.948 1.00 87.00 83 GLU A O 1
ATOM 705 N N . ASN A 1 84 ? -15.657 -7.950 -13.039 1.00 83.88 84 ASN A N 1
ATOM 706 C CA . ASN A 1 84 ? -16.262 -8.599 -11.871 1.00 83.88 84 ASN A CA 1
ATOM 707 C C . ASN A 1 84 ? -16.756 -7.614 -10.796 1.00 83.88 84 ASN A C 1
ATOM 709 O O . ASN A 1 84 ? -17.415 -8.046 -9.854 1.00 83.88 84 ASN A O 1
ATOM 713 N N . LEU A 1 85 ? -16.421 -6.324 -10.892 1.00 82.81 85 LEU A N 1
ATOM 714 C CA . LEU A 1 85 ? -16.824 -5.325 -9.910 1.00 82.81 85 LEU A CA 1
ATOM 715 C C . LEU A 1 85 ? -18.207 -4.773 -10.273 1.00 82.81 85 LEU A C 1
ATOM 717 O O . LEU A 1 85 ? -18.400 -4.218 -11.359 1.00 82.81 85 LEU A O 1
ATOM 721 N N . SER A 1 86 ? -19.187 -4.925 -9.379 1.00 75.38 86 SER A N 1
ATOM 722 C CA . SER A 1 86 ? -20.531 -4.428 -9.657 1.00 75.38 86 SER A CA 1
ATOM 723 C C . SER A 1 86 ? -20.579 -2.901 -9.567 1.00 75.38 86 SER A C 1
ATOM 725 O O . SER A 1 86 ? -19.838 -2.263 -8.819 1.00 75.38 86 SER A O 1
ATOM 727 N N . ARG A 1 87 ? -21.504 -2.284 -10.309 1.00 67.94 87 ARG A N 1
ATOM 728 C CA . ARG A 1 87 ? -21.689 -0.828 -10.254 1.00 67.94 87 ARG A CA 1
ATOM 729 C C . ARG A 1 87 ? -22.140 -0.349 -8.871 1.00 67.94 87 ARG A C 1
ATOM 731 O O . ARG A 1 87 ? -21.799 0.761 -8.479 1.00 67.94 87 ARG A O 1
ATOM 738 N N . SER A 1 88 ? -22.873 -1.181 -8.129 1.00 68.94 88 SER A N 1
ATOM 739 C CA . SER A 1 88 ? -23.237 -0.897 -6.739 1.00 68.94 88 SER A CA 1
ATOM 740 C C . SER A 1 88 ? -22.016 -0.825 -5.824 1.00 68.94 88 SER A C 1
ATOM 742 O O . SER A 1 88 ? -21.960 0.069 -4.980 1.00 68.94 88 SER A O 1
ATOM 744 N N . ASP A 1 89 ? -21.020 -1.687 -6.026 1.00 72.56 89 ASP A N 1
ATOM 745 C CA . ASP A 1 89 ? -19.802 -1.670 -5.209 1.00 72.56 89 ASP A CA 1
ATOM 746 C C . ASP A 1 89 ? -18.991 -0.391 -5.459 1.00 72.56 89 ASP A C 1
ATOM 748 O O . ASP A 1 89 ? -18.448 0.187 -4.528 1.00 72.56 89 ASP A O 1
ATOM 752 N N . ILE A 1 90 ? -18.967 0.101 -6.701 1.00 71.06 90 ILE A N 1
ATOM 753 C CA . ILE A 1 90 ? -18.189 1.289 -7.088 1.00 71.06 90 ILE A CA 1
ATOM 754 C C . ILE A 1 90 ? -18.888 2.593 -6.693 1.00 71.06 90 ILE A C 1
ATOM 756 O O . ILE A 1 90 ? -18.278 3.462 -6.078 1.00 71.06 90 ILE A O 1
ATOM 760 N N . ASP A 1 91 ? -20.154 2.750 -7.089 1.00 75.00 91 ASP A N 1
ATOM 761 C CA . ASP A 1 91 ? -20.823 4.057 -7.083 1.00 75.00 91 ASP A CA 1
ATOM 762 C C . ASP A 1 91 ? -21.683 4.279 -5.826 1.00 75.00 91 ASP A C 1
ATOM 764 O O . ASP A 1 91 ? -22.031 5.419 -5.517 1.00 75.00 91 ASP A O 1
ATOM 768 N N . SER A 1 92 ? -22.082 3.212 -5.118 1.00 75.81 92 SER A N 1
ATOM 769 C CA . SER A 1 92 ? -23.102 3.305 -4.058 1.00 75.81 92 SER A CA 1
ATOM 770 C C . SER A 1 92 ? -22.634 2.921 -2.657 1.00 75.81 92 SER A C 1
ATOM 772 O O . SER A 1 92 ? -23.308 3.270 -1.684 1.00 75.81 92 SER A O 1
ATOM 774 N N . ARG A 1 93 ? -21.492 2.237 -2.515 1.00 83.38 93 ARG A N 1
ATOM 775 C CA . ARG A 1 93 ? -20.989 1.843 -1.197 1.00 83.38 93 ARG A CA 1
ATOM 776 C C . ARG A 1 93 ? -20.379 3.048 -0.483 1.00 83.38 93 ARG A C 1
ATOM 778 O O . ARG A 1 93 ? -19.343 3.570 -0.874 1.00 83.38 93 ARG A O 1
ATOM 785 N N . GLN A 1 94 ? -21.030 3.475 0.594 1.00 88.94 94 GLN A N 1
ATOM 786 C CA . GLN A 1 94 ? -20.489 4.480 1.508 1.00 88.94 94 GLN A CA 1
ATOM 787 C C . GLN A 1 94 ? -19.576 3.798 2.525 1.00 88.94 94 GLN A C 1
ATOM 789 O O . GLN A 1 94 ? -19.931 2.742 3.049 1.00 88.94 94 GLN A O 1
ATOM 794 N N . ILE A 1 95 ? -18.405 4.381 2.778 1.00 91.69 95 ILE A N 1
ATOM 795 C CA . ILE A 1 95 ? -17.418 3.880 3.738 1.00 91.69 95 ILE A CA 1
ATOM 796 C C . ILE A 1 95 ? -17.149 4.997 4.739 1.00 91.69 95 ILE A C 1
ATOM 798 O O . ILE A 1 95 ? -16.702 6.077 4.349 1.00 91.69 95 ILE A O 1
ATOM 802 N N . THR A 1 96 ? -17.407 4.731 6.014 1.00 94.31 96 THR A N 1
ATOM 803 C CA . THR A 1 96 ? -17.083 5.644 7.110 1.00 94.31 96 THR A CA 1
ATOM 804 C C . THR A 1 96 ? -15.656 5.371 7.569 1.00 94.31 96 THR A C 1
ATOM 806 O O . THR A 1 96 ? -15.308 4.233 7.881 1.00 94.31 96 THR A O 1
ATOM 809 N N . SER A 1 97 ? -14.817 6.403 7.597 1.00 92.06 97 SER A N 1
ATOM 810 C CA . SER A 1 97 ? -13.413 6.315 8.011 1.00 92.06 97 SER A CA 1
ATOM 811 C C . SER A 1 97 ? -12.982 7.605 8.713 1.00 92.06 97 SER A C 1
ATOM 813 O O . SER A 1 97 ? -13.772 8.539 8.850 1.00 92.06 97 SER A O 1
ATOM 815 N N . LEU A 1 98 ? -11.735 7.646 9.176 1.00 87.81 98 LEU A N 1
ATOM 816 C CA . LEU A 1 98 ? -11.162 8.807 9.845 1.00 87.81 98 LEU A CA 1
ATOM 817 C C . LEU A 1 98 ? -11.139 10.025 8.910 1.00 87.81 98 LEU A C 1
ATOM 819 O O . LEU A 1 98 ? -10.680 9.941 7.768 1.00 87.81 98 LEU A O 1
ATOM 823 N N . ASP A 1 99 ? -11.564 11.177 9.427 1.00 86.06 99 ASP A N 1
ATOM 824 C CA . ASP A 1 99 ? -11.389 12.452 8.738 1.00 86.06 99 ASP A CA 1
ATOM 825 C C . ASP A 1 99 ? -9.915 12.882 8.802 1.00 86.06 99 ASP A C 1
ATOM 827 O O . ASP A 1 99 ? -9.430 13.425 9.799 1.00 86.06 99 ASP A O 1
ATOM 831 N N . LEU A 1 100 ? -9.199 12.631 7.706 1.00 78.94 100 LEU A N 1
ATOM 832 C CA . LEU A 1 100 ? -7.788 12.983 7.563 1.00 78.94 100 LEU A CA 1
ATOM 833 C C . LEU A 1 100 ? -7.544 14.500 7.560 1.00 78.94 100 LEU A C 1
ATOM 835 O O . LEU A 1 100 ? -6.416 14.910 7.802 1.00 78.94 100 LEU A O 1
ATOM 839 N N . PHE A 1 101 ? -8.546 15.345 7.298 1.00 73.50 101 PHE A N 1
ATOM 840 C CA . PHE A 1 101 ? -8.394 16.803 7.360 1.00 73.50 101 PHE A CA 1
ATOM 841 C C . PHE A 1 101 ? -8.610 17.327 8.779 1.00 73.50 101 PHE A C 1
ATOM 843 O O . PHE A 1 101 ? -7.816 18.137 9.257 1.00 73.50 101 PHE A O 1
ATOM 850 N N . ALA A 1 102 ? -9.650 16.851 9.470 1.00 69.56 102 ALA A N 1
ATOM 851 C CA . ALA A 1 102 ? -9.903 17.227 10.859 1.00 69.56 102 ALA A CA 1
ATOM 852 C C . ALA A 1 102 ? -8.815 16.699 11.804 1.00 69.56 102 ALA A C 1
ATOM 854 O O . ALA A 1 102 ? -8.385 17.426 12.699 1.00 69.56 102 ALA A O 1
ATOM 855 N N . GLY A 1 103 ? -8.315 15.478 11.576 1.00 61.16 103 GLY A N 1
ATOM 856 C CA . GLY A 1 103 ? -7.211 14.913 12.355 1.00 61.16 103 GLY A CA 1
ATOM 857 C C . GLY A 1 103 ? -5.977 15.817 12.341 1.00 61.16 103 GLY A C 1
ATOM 858 O O . GLY A 1 103 ? -5.393 16.111 13.375 1.00 61.16 103 GLY A O 1
ATOM 859 N N . VAL A 1 104 ? -5.637 16.392 11.194 1.00 62.62 104 VAL A N 1
ATOM 860 C CA . VAL A 1 104 ? -4.458 17.260 11.096 1.00 62.62 104 VAL A CA 1
ATOM 861 C C . VAL A 1 104 ? -4.604 18.568 11.888 1.00 62.62 104 VAL A C 1
ATOM 863 O O . VAL A 1 104 ? -3.612 19.144 12.328 1.00 62.62 104 VAL A O 1
ATOM 866 N N . LEU A 1 105 ? -5.835 19.040 12.098 1.00 57.06 105 LEU A N 1
ATOM 867 C CA . LEU A 1 105 ? -6.113 20.282 12.824 1.00 57.06 105 LEU A CA 1
ATOM 868 C C . LEU A 1 105 ? -6.266 20.090 14.339 1.00 57.06 105 LEU A C 1
ATOM 870 O O . LEU A 1 105 ? -6.126 21.062 15.078 1.00 57.06 105 LEU A O 1
ATOM 874 N N . LEU A 1 106 ? -6.596 18.877 14.794 1.00 56.03 106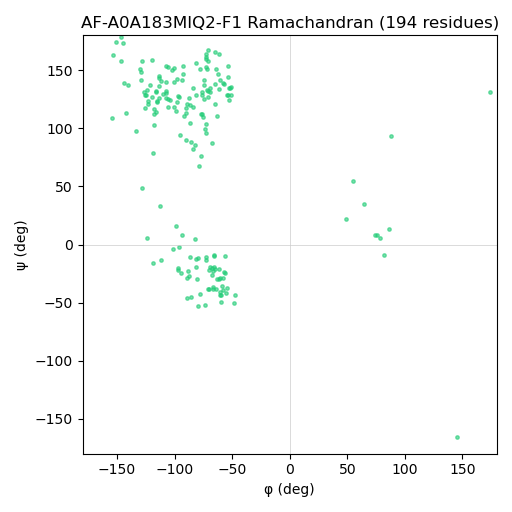 LEU A N 1
ATOM 875 C CA . LEU A 1 106 ? -6.993 18.598 16.180 1.00 56.03 106 LEU A CA 1
ATOM 876 C C . LEU A 1 106 ? -5.989 17.749 16.964 1.00 56.03 106 LEU A C 1
ATOM 878 O O . LEU A 1 106 ? -6.122 17.646 18.183 1.00 56.03 106 LEU A O 1
ATOM 882 N N . PHE A 1 107 ? -5.014 17.124 16.301 1.00 55.88 107 PHE A N 1
ATOM 883 C CA . PHE A 1 107 ? -3.998 16.346 17.002 1.00 55.88 107 PHE A CA 1
ATOM 884 C C . PHE A 1 107 ? -3.026 17.277 17.728 1.00 55.88 107 PHE A C 1
ATOM 886 O O . PHE A 1 107 ? -2.132 17.874 17.128 1.00 55.88 107 PHE A O 1
ATOM 893 N N . GLU A 1 108 ? -3.197 17.370 19.043 1.00 55.03 108 GLU A N 1
ATOM 894 C CA . GLU A 1 108 ? -2.132 17.839 19.912 1.00 55.03 108 GLU A CA 1
ATOM 895 C C . GLU A 1 108 ? -1.071 16.735 20.049 1.00 55.03 108 GLU A C 1
ATOM 897 O O . GLU A 1 108 ? -1.407 15.547 20.112 1.00 55.03 108 GLU A O 1
ATOM 902 N N . PRO A 1 109 ? 0.214 17.107 20.085 1.00 54.16 109 PRO A N 1
ATOM 903 C CA . PRO A 1 109 ? 1.287 16.173 20.371 1.00 54.16 109 PRO A CA 1
ATOM 904 C C . PRO A 1 109 ? 1.045 15.427 21.674 1.00 54.16 109 PRO A C 1
ATOM 906 O O . PRO A 1 109 ? 0.841 16.054 22.713 1.00 54.16 109 PRO A O 1
ATOM 909 N N . VAL A 1 110 ? 1.128 14.102 21.643 1.00 51.16 110 VAL A N 1
ATOM 910 C CA . VAL A 1 110 ? 1.241 13.320 22.874 1.00 51.16 110 VAL A CA 1
ATOM 911 C C . VAL A 1 110 ? 2.715 13.004 23.063 1.00 51.16 110 VAL A C 1
ATOM 913 O O . VAL A 1 110 ? 3.336 12.408 22.183 1.00 51.16 110 VAL A O 1
ATOM 916 N N . ASP A 1 111 ? 3.274 13.403 24.202 1.00 47.81 111 ASP A N 1
ATOM 917 C CA . ASP A 1 111 ? 4.621 12.999 24.595 1.00 47.81 111 ASP A CA 1
ATOM 918 C C . ASP A 1 111 ? 4.634 11.475 24.783 1.00 47.81 111 ASP A C 1
ATOM 920 O O . ASP A 1 111 ? 4.003 10.945 25.701 1.00 47.81 111 ASP A O 1
ATOM 924 N N . VAL A 1 112 ? 5.319 10.753 23.894 1.00 53.31 112 VAL A N 1
ATOM 925 C CA . VAL A 1 112 ? 5.469 9.297 24.006 1.00 53.31 112 VAL A CA 1
ATOM 926 C C . VAL A 1 112 ? 6.836 8.970 24.593 1.00 53.31 112 VAL A C 1
ATOM 928 O O . VAL A 1 112 ? 7.873 9.281 24.008 1.00 53.31 112 VAL A O 1
ATOM 931 N N . GLU A 1 113 ? 6.831 8.325 25.759 1.00 47.22 113 GLU A N 1
ATOM 932 C CA . GLU A 1 113 ? 8.032 7.817 26.422 1.00 47.22 113 GLU A CA 1
ATOM 933 C C . GLU A 1 113 ? 8.520 6.533 25.722 1.00 47.22 113 GLU A C 1
ATOM 935 O O . GLU A 1 113 ? 7.750 5.608 25.459 1.00 47.22 113 GLU A O 1
ATOM 940 N N . GLU A 1 114 ? 9.805 6.500 25.361 1.00 54.53 114 GLU A N 1
ATOM 941 C CA . GLU A 1 114 ? 10.381 5.536 24.417 1.00 54.53 114 GLU A CA 1
ATOM 942 C C . GLU A 1 114 ? 11.072 4.353 25.129 1.00 54.53 114 GLU A C 1
ATOM 944 O O . GLU A 1 114 ? 11.787 4.541 26.113 1.00 54.53 114 GLU A O 1
ATOM 949 N N . ASN A 1 115 ? 10.963 3.136 24.576 1.00 51.16 115 ASN A N 1
ATOM 950 C CA . ASN A 1 115 ? 11.895 2.034 24.854 1.00 51.16 115 ASN A CA 1
ATOM 951 C C . ASN A 1 115 ? 12.582 1.610 23.548 1.00 51.16 115 ASN A C 1
ATOM 953 O O . ASN A 1 115 ? 12.194 0.646 22.890 1.00 51.16 115 ASN A O 1
ATOM 957 N N . SER A 1 116 ? 13.587 2.386 23.137 1.00 49.25 116 SER A N 1
ATOM 958 C CA . SER A 1 116 ? 14.318 2.175 21.890 1.00 49.25 116 SER A CA 1
ATOM 959 C C . SER A 1 116 ? 15.459 1.178 22.088 1.00 49.25 116 SER A C 1
ATOM 961 O O . SER A 1 116 ? 16.609 1.542 22.348 1.00 49.25 116 SER A O 1
ATOM 963 N N . SER A 1 117 ? 15.184 -0.104 21.935 1.00 52.31 117 SER A N 1
ATOM 964 C CA . SER A 1 117 ? 16.253 -1.043 21.623 1.00 52.31 117 SER A CA 1
ATOM 965 C C . SER A 1 117 ? 15.649 -2.221 20.907 1.00 52.31 117 SER A C 1
ATOM 967 O O . SER A 1 117 ? 14.901 -2.952 21.525 1.00 52.31 117 SER A O 1
ATOM 969 N N . I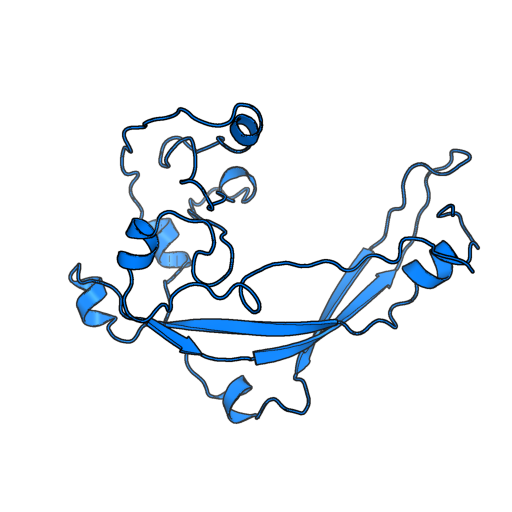LE A 1 118 ? 15.925 -2.338 19.609 1.00 50.69 118 ILE A N 1
ATOM 970 C CA . ILE A 1 118 ? 16.284 -3.548 18.857 1.00 50.69 118 ILE A CA 1
ATOM 971 C C . ILE A 1 118 ? 16.327 -3.104 17.363 1.00 50.69 118 ILE A C 1
ATOM 973 O O . ILE A 1 118 ? 15.438 -2.416 16.881 1.00 50.69 118 ILE A O 1
ATOM 977 N N . TYR A 1 119 ? 17.412 -3.455 16.657 1.00 48.88 119 TYR A N 1
ATOM 978 C CA . TYR A 1 119 ? 17.732 -3.208 15.227 1.00 48.88 119 TYR A CA 1
ATOM 979 C C . TYR A 1 119 ? 18.453 -1.890 14.829 1.00 48.88 119 TYR A C 1
ATOM 981 O O . TYR A 1 119 ? 17.833 -0.886 14.478 1.00 48.88 119 TYR A O 1
ATOM 989 N N . PRO A 1 120 ? 19.802 -1.901 14.735 1.00 48.97 120 PRO A N 1
ATOM 990 C CA . PRO A 1 120 ? 20.595 -0.729 14.344 1.00 48.97 120 PRO A CA 1
ATOM 991 C C . PRO A 1 120 ? 20.449 -0.304 12.868 1.00 48.97 120 PRO A C 1
ATOM 993 O O . PRO A 1 120 ? 20.736 0.850 12.558 1.00 48.97 120 PRO A O 1
ATOM 996 N N . SER A 1 121 ? 19.976 -1.166 11.955 1.00 54.88 121 SER A N 1
ATOM 997 C CA . SER A 1 121 ? 19.745 -0.803 10.541 1.00 54.88 121 SER A CA 1
ATOM 998 C C . SER A 1 121 ? 18.422 -0.062 10.305 1.00 54.88 121 SER A C 1
ATOM 1000 O O . SER A 1 121 ? 18.357 0.784 9.416 1.00 54.88 121 SER A O 1
ATOM 1002 N N . ALA A 1 122 ? 17.393 -0.327 11.118 1.00 60.47 122 ALA A N 1
ATOM 1003 C CA . ALA A 1 122 ? 16.093 0.345 11.044 1.00 60.47 122 ALA A CA 1
ATOM 1004 C C . ALA A 1 122 ? 16.096 1.735 11.707 1.00 60.47 122 ALA A C 1
ATOM 1006 O O . ALA A 1 122 ? 15.191 2.531 11.478 1.00 60.47 122 ALA A O 1
ATOM 1007 N N . SER A 1 123 ? 17.151 2.068 12.460 1.00 64.88 123 SER A N 1
ATOM 1008 C CA . SER A 1 123 ? 17.312 3.371 13.123 1.00 64.88 123 SER A CA 1
ATOM 1009 C C . SER A 1 123 ? 17.239 4.572 12.169 1.00 64.88 123 SER A C 1
ATOM 1011 O O . SER A 1 123 ? 16.860 5.661 12.588 1.00 64.88 123 SER A O 1
ATOM 1013 N N . GLN A 1 124 ? 17.538 4.386 10.877 1.00 72.00 124 GLN A N 1
ATOM 1014 C CA . GLN A 1 124 ? 17.387 5.439 9.865 1.00 72.00 124 GLN A CA 1
ATOM 1015 C C . GLN A 1 124 ? 15.926 5.780 9.555 1.00 72.00 124 GLN A C 1
ATOM 1017 O O . GLN A 1 124 ? 15.671 6.880 9.075 1.00 72.00 124 GLN A O 1
ATOM 1022 N N . PHE A 1 125 ? 14.986 4.872 9.824 1.00 70.38 125 PHE A N 1
ATOM 1023 C CA . PHE A 1 125 ? 13.545 5.122 9.725 1.00 70.38 125 PHE A CA 1
ATOM 1024 C C . PHE A 1 125 ? 12.973 5.729 11.012 1.00 70.38 125 PHE A C 1
ATOM 1026 O O . PHE A 1 125 ? 11.855 6.237 10.999 1.00 70.38 125 PHE A O 1
ATOM 1033 N N . CYS A 1 126 ? 13.749 5.747 12.101 1.00 74.38 126 CYS A N 1
ATOM 1034 C CA . CYS A 1 126 ? 13.398 6.431 13.342 1.00 74.38 126 CYS A CA 1
ATOM 1035 C C . CYS A 1 126 ? 13.662 7.941 13.236 1.00 74.38 126 CYS A C 1
ATOM 1037 O O . CYS A 1 126 ? 14.582 8.484 13.855 1.00 74.38 126 CYS A O 1
ATOM 1039 N N . GLN A 1 127 ? 12.883 8.605 12.386 1.00 72.00 127 GLN A N 1
ATOM 1040 C CA . GLN A 1 127 ? 12.938 10.050 12.151 1.00 72.00 127 GLN A CA 1
ATOM 1041 C C . GLN A 1 127 ? 11.675 10.746 12.655 1.00 72.00 127 GLN A C 1
ATOM 1043 O O . GLN A 1 127 ? 11.231 11.721 12.043 1.00 72.00 127 GLN A O 1
ATOM 1048 N N . GLY A 1 128 ? 11.092 10.228 13.740 1.00 64.69 128 GLY A N 1
ATOM 1049 C CA . GLY A 1 128 ? 9.910 10.831 14.334 1.00 64.69 128 GLY A CA 1
ATOM 1050 C C . GLY A 1 128 ? 10.103 12.330 14.582 1.00 64.69 128 GLY A C 1
ATOM 1051 O O . GLY A 1 128 ? 11.164 12.784 15.019 1.00 64.69 128 GLY A O 1
ATOM 1052 N N . GLN A 1 129 ? 9.088 13.106 14.229 1.00 65.56 129 GLN A N 1
ATOM 1053 C CA . GLN A 1 129 ? 8.936 14.517 14.551 1.00 65.56 129 GLN A CA 1
ATOM 1054 C C . GLN A 1 129 ? 8.781 14.716 16.075 1.00 65.56 129 GLN A C 1
ATOM 1056 O O . GLN A 1 129 ? 8.502 13.757 16.789 1.00 65.56 129 GLN A O 1
ATOM 1061 N N . PRO A 1 130 ? 8.910 15.951 16.606 1.00 61.88 130 PRO A N 1
ATOM 1062 C CA . PRO A 1 130 ? 8.850 16.234 18.052 1.00 61.88 130 PRO A CA 1
ATOM 1063 C C . PRO A 1 130 ? 7.581 15.774 18.789 1.00 61.88 130 PRO A C 1
ATOM 1065 O O . PRO A 1 130 ? 7.520 15.867 20.007 1.00 61.88 130 PRO A O 1
ATOM 1068 N N . TYR A 1 131 ? 6.567 15.341 18.046 1.00 62.53 131 TYR A N 1
ATOM 1069 C CA . TYR A 1 131 ? 5.200 15.096 18.486 1.00 62.53 131 TYR A CA 1
ATOM 1070 C C . TYR A 1 131 ? 4.726 13.663 18.196 1.00 62.53 131 TYR A C 1
ATOM 1072 O O . TYR A 1 131 ? 3.556 13.340 18.393 1.00 62.53 131 TYR A O 1
ATOM 1080 N N . GLU A 1 132 ? 5.632 12.816 17.704 1.00 65.12 132 GLU A N 1
ATOM 1081 C CA . GLU A 1 132 ? 5.426 11.389 17.476 1.00 65.12 132 GLU A CA 1
ATOM 1082 C C . GLU A 1 132 ? 6.563 10.599 18.142 1.00 65.12 132 GLU A C 1
ATOM 1084 O O . GLU A 1 132 ? 7.650 11.143 18.372 1.00 65.12 132 GLU A O 1
ATOM 1089 N N . PRO A 1 133 ? 6.354 9.306 18.445 1.00 68.69 133 PRO A N 1
ATOM 1090 C CA . PRO A 1 133 ? 7.446 8.434 18.846 1.00 68.69 133 PRO A CA 1
ATOM 1091 C C . PRO A 1 133 ? 8.583 8.520 17.829 1.00 68.69 133 PRO A C 1
ATOM 1093 O O . PRO A 1 133 ? 8.357 8.440 16.618 1.00 68.69 133 PRO A O 1
ATOM 1096 N N . LYS A 1 134 ? 9.820 8.643 18.314 1.00 72.50 134 LYS A N 1
ATOM 1097 C CA . LYS A 1 134 ? 10.992 8.726 17.439 1.00 72.50 134 LYS A CA 1
ATOM 1098 C C . LYS A 1 134 ? 11.111 7.492 16.536 1.00 72.50 134 LYS A C 1
ATOM 1100 O O . LYS A 1 134 ? 11.492 7.644 15.374 1.00 72.50 134 LYS A O 1
ATOM 1105 N N . CYS A 1 135 ? 10.742 6.310 17.029 1.00 76.69 135 CYS A N 1
ATOM 1106 C CA . CYS A 1 135 ? 10.571 5.090 16.241 1.00 76.69 135 CYS A CA 1
ATOM 1107 C C . CYS A 1 135 ? 9.100 4.643 16.200 1.00 76.69 135 CYS A C 1
ATOM 1109 O O . CYS A 1 135 ? 8.434 4.587 17.233 1.00 76.69 135 CYS A O 1
ATOM 1111 N N . ALA A 1 136 ? 8.615 4.242 15.020 1.00 81.12 136 ALA A N 1
ATOM 1112 C CA . ALA A 1 136 ? 7.353 3.510 14.915 1.00 81.12 136 ALA A CA 1
ATOM 1113 C C . ALA A 1 136 ? 7.466 2.136 15.618 1.00 81.12 136 ALA A C 1
ATOM 1115 O O . ALA A 1 136 ? 8.566 1.573 15.651 1.00 81.12 136 ALA A O 1
ATOM 1116 N N . PRO A 1 137 ? 6.360 1.583 16.155 1.00 83.38 137 PRO A N 1
ATOM 1117 C CA . PRO A 1 137 ? 6.336 0.214 16.667 1.00 83.38 137 PRO A CA 1
ATOM 1118 C C . PRO A 1 137 ? 6.816 -0.808 15.630 1.00 83.38 137 PRO A C 1
ATOM 1120 O O . PRO A 1 137 ? 6.687 -0.590 14.425 1.00 83.38 137 PRO A O 1
ATOM 1123 N N . GLU A 1 138 ? 7.340 -1.941 16.095 1.00 82.19 138 GLU A N 1
ATOM 1124 C CA . GLU A 1 138 ? 7.784 -3.017 15.206 1.00 82.19 138 GLU A CA 1
ATOM 1125 C C . GLU A 1 138 ? 6.647 -3.492 14.284 1.00 82.19 138 GLU A C 1
ATOM 1127 O O . GLU A 1 138 ? 5.490 -3.595 14.695 1.00 82.19 138 GLU A O 1
ATOM 1132 N N . GLY A 1 139 ? 6.981 -3.722 13.011 1.00 84.19 139 GLY A N 1
ATOM 1133 C CA . GLY A 1 139 ? 6.019 -4.051 11.955 1.00 84.19 139 GLY A CA 1
ATOM 1134 C C . GLY A 1 139 ? 5.293 -2.839 11.347 1.00 84.19 139 GLY A C 1
ATOM 1135 O O . GLY A 1 139 ? 4.638 -2.988 10.314 1.00 84.19 139 GLY A O 1
ATOM 1136 N N . LEU A 1 140 ? 5.440 -1.640 11.927 1.00 87.69 140 LEU A N 1
ATOM 1137 C CA . LEU A 1 140 ? 4.928 -0.383 11.375 1.00 87.69 140 LEU A CA 1
ATOM 1138 C C . LEU A 1 140 ? 6.050 0.485 10.792 1.00 87.69 140 LEU A C 1
ATOM 1140 O O . LEU A 1 140 ? 7.197 0.459 11.237 1.00 87.69 140 LEU A O 1
ATOM 1144 N N . VAL A 1 141 ? 5.704 1.317 9.810 1.00 86.00 141 VAL A N 1
ATOM 1145 C CA . VAL A 1 141 ? 6.590 2.349 9.252 1.00 86.00 141 VAL A CA 1
ATOM 1146 C C . VAL A 1 141 ? 5.912 3.713 9.309 1.00 86.00 141 VAL A C 1
ATOM 1148 O O . VAL A 1 141 ? 4.785 3.852 8.845 1.00 86.00 141 VAL A O 1
ATOM 1151 N N . SER A 1 142 ? 6.581 4.728 9.864 1.00 83.94 142 SER A N 1
ATOM 1152 C CA . SER A 1 142 ? 6.080 6.109 9.818 1.00 83.94 142 SER A CA 1
ATOM 1153 C C . SER A 1 142 ? 6.414 6.750 8.469 1.00 83.94 142 SER A C 1
ATOM 1155 O O . SER A 1 142 ? 7.567 6.745 8.029 1.00 83.94 142 SER A O 1
ATOM 1157 N N . PHE A 1 143 ? 5.404 7.322 7.817 1.00 83.19 143 PHE A N 1
ATOM 1158 C CA . PHE A 1 143 ? 5.550 8.118 6.600 1.00 83.19 143 PHE A CA 1
ATOM 1159 C C . PHE A 1 143 ? 5.610 9.623 6.870 1.00 83.19 143 PHE A C 1
ATOM 1161 O O . PHE A 1 143 ? 5.832 10.384 5.924 1.00 83.19 143 PHE A O 1
ATOM 1168 N N . SER A 1 144 ? 5.486 10.060 8.128 1.00 76.00 144 SER A N 1
ATOM 1169 C CA . SER A 1 144 ? 5.595 11.469 8.526 1.00 76.00 144 SER A CA 1
ATOM 1170 C C . SER A 1 144 ? 6.824 12.172 7.913 1.00 76.00 144 SER A C 1
ATOM 1172 O O . SER A 1 144 ? 6.653 13.245 7.334 1.00 76.00 144 SER A O 1
ATOM 1174 N N . PRO A 1 145 ? 8.041 11.574 7.870 1.00 76.56 145 PRO A N 1
ATOM 1175 C CA . PRO A 1 145 ? 9.215 12.222 7.263 1.00 76.56 145 PRO A CA 1
ATOM 1176 C C . PRO A 1 145 ? 9.122 12.433 5.739 1.00 76.56 145 PRO A C 1
ATOM 1178 O O . PRO A 1 145 ? 9.833 13.264 5.170 1.00 76.56 145 PRO A O 1
ATOM 1181 N N . CYS A 1 146 ? 8.285 11.657 5.044 1.00 79.31 146 CYS A N 1
ATOM 1182 C CA . CYS A 1 146 ? 8.104 11.739 3.592 1.00 79.31 146 CYS A CA 1
ATOM 1183 C C . CYS A 1 146 ? 7.033 12.761 3.190 1.00 79.31 146 CYS A C 1
ATOM 1185 O O . CYS A 1 146 ? 7.090 13.321 2.089 1.00 79.31 146 CYS A O 1
ATOM 1187 N N . LEU A 1 147 ? 6.064 13.006 4.070 1.00 78.06 147 LEU A N 1
ATOM 1188 C CA . LEU A 1 147 ? 4.953 13.922 3.854 1.00 78.06 147 LEU A CA 1
ATOM 1189 C C . LEU A 1 147 ? 5.404 15.349 4.192 1.00 78.06 147 LEU A C 1
ATOM 1191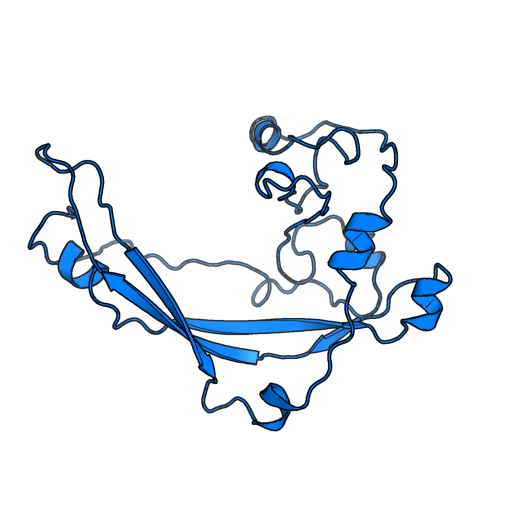 O O . LEU A 1 147 ? 5.182 15.858 5.282 1.00 78.06 147 LEU A O 1
ATOM 1195 N N . LYS A 1 148 ? 6.081 16.002 3.239 1.00 63.31 148 LYS A N 1
ATOM 1196 C CA . LYS A 1 148 ? 6.507 17.410 3.348 1.00 63.31 148 LYS A CA 1
ATOM 1197 C C . LYS A 1 148 ? 5.289 18.334 3.339 1.00 63.31 148 LYS A C 1
ATOM 1199 O O . LYS A 1 148 ? 4.857 18.786 2.281 1.00 63.31 148 LYS A O 1
ATOM 1204 N N . SER A 1 149 ? 4.727 18.570 4.510 1.00 62.22 149 SER A N 1
ATOM 1205 C CA . SER A 1 149 ? 3.501 19.324 4.719 1.00 62.22 149 SER A CA 1
ATOM 1206 C C . SER A 1 149 ? 3.674 20.182 5.969 1.00 62.22 149 SER A C 1
ATOM 1208 O O . SER A 1 149 ? 4.193 19.698 6.970 1.00 62.22 149 SER A O 1
ATOM 1210 N N . ASP A 1 150 ? 3.222 21.439 5.922 1.00 58.59 150 ASP A N 1
ATOM 1211 C CA . ASP A 1 150 ? 3.166 22.327 7.100 1.00 58.59 150 ASP A CA 1
ATOM 1212 C C . ASP A 1 150 ? 2.157 21.828 8.159 1.00 58.59 150 ASP A C 1
ATOM 1214 O O . ASP A 1 150 ? 2.087 22.340 9.272 1.00 58.59 150 ASP A O 1
ATOM 1218 N N . ASN A 1 151 ? 1.373 20.817 7.789 1.00 59.00 151 ASN A N 1
ATOM 1219 C CA . ASN A 1 151 ? 0.239 20.259 8.499 1.00 59.00 151 ASN A CA 1
ATOM 1220 C C . ASN A 1 151 ? 0.564 18.801 8.903 1.00 59.00 151 ASN A C 1
ATOM 1222 O O . ASN A 1 151 ? 0.918 17.983 8.047 1.00 59.00 151 ASN A O 1
ATOM 1226 N N . TYR A 1 152 ? 0.474 18.489 10.201 1.00 67.88 152 TYR A N 1
ATOM 1227 C CA . TYR A 1 152 ? 0.870 17.206 10.799 1.00 67.88 152 TYR A CA 1
ATOM 1228 C C . TYR A 1 152 ? -0.144 16.090 10.505 1.00 67.88 152 TYR A C 1
ATOM 1230 O O . TYR A 1 152 ? -1.240 16.090 11.056 1.00 67.88 152 TYR A O 1
ATOM 1238 N N . LEU A 1 153 ? 0.226 15.121 9.660 1.00 73.31 153 LEU A N 1
ATOM 1239 C CA . LEU A 1 153 ? -0.560 13.905 9.425 1.00 73.31 153 LEU A CA 1
ATOM 1240 C C . LEU A 1 153 ? 0.256 12.671 9.846 1.00 73.31 153 LEU A C 1
ATOM 1242 O O . LEU A 1 153 ? 1.138 12.261 9.084 1.00 73.31 153 LEU A O 1
ATOM 1246 N N . PRO A 1 154 ? -0.024 12.062 11.014 1.00 74.88 154 PRO A N 1
ATOM 1247 C CA . PRO A 1 154 ? 0.648 10.839 11.436 1.00 74.88 154 PRO A CA 1
ATOM 1248 C C . PRO A 1 154 ? 0.138 9.664 10.597 1.00 74.88 154 PRO A C 1
ATOM 1250 O O . PRO A 1 154 ? -0.914 9.086 10.871 1.00 74.88 154 PRO A O 1
ATOM 1253 N N . LEU A 1 155 ? 0.873 9.331 9.537 1.00 81.69 155 LEU A N 1
ATOM 1254 C CA . LEU A 1 155 ? 0.549 8.214 8.656 1.00 81.69 155 LEU A CA 1
ATOM 1255 C C . LEU A 1 155 ? 1.512 7.057 8.909 1.00 81.69 155 LEU A C 1
ATOM 1257 O O . LEU A 1 155 ? 2.710 7.176 8.654 1.00 81.69 155 LEU A O 1
ATOM 1261 N N . TYR A 1 156 ? 0.964 5.921 9.334 1.00 87.44 156 TYR A N 1
ATOM 1262 C CA . TYR A 1 156 ? 1.705 4.674 9.488 1.00 87.44 156 TYR A CA 1
ATOM 1263 C C . TYR A 1 156 ? 1.316 3.676 8.396 1.00 87.44 156 TYR A C 1
ATOM 1265 O O . TYR A 1 156 ? 0.147 3.564 8.031 1.00 87.44 156 TYR A O 1
ATOM 1273 N N . GLY A 1 157 ? 2.301 2.951 7.873 1.00 90.38 157 GLY A N 1
ATOM 1274 C CA . GLY A 1 157 ? 2.101 1.777 7.029 1.00 90.38 157 GLY A CA 1
ATOM 1275 C C . GLY A 1 157 ? 2.322 0.486 7.807 1.00 90.38 157 GLY A C 1
ATOM 1276 O O . GLY A 1 157 ? 3.153 0.449 8.711 1.00 90.38 157 GLY A O 1
ATOM 1277 N N . SER A 1 158 ? 1.622 -0.572 7.409 1.00 93.50 158 SER A N 1
ATOM 1278 C CA . SER A 1 158 ? 1.789 -1.944 7.898 1.00 93.50 158 SER A CA 1
ATOM 1279 C C . SER A 1 158 ? 1.544 -2.939 6.763 1.00 93.50 158 SER A C 1
ATOM 1281 O O . SER A 1 158 ? 1.093 -2.551 5.682 1.00 93.50 158 SER A O 1
ATOM 1283 N N . GLN A 1 159 ? 1.799 -4.224 7.015 1.00 94.50 159 GLN A N 1
ATOM 1284 C CA . GLN A 1 159 ? 1.203 -5.291 6.206 1.00 94.50 159 GLN A CA 1
ATOM 1285 C C . GLN A 1 159 ? -0.303 -5.417 6.497 1.00 94.50 159 GLN A C 1
ATOM 1287 O O . GLN A 1 159 ? -0.807 -4.827 7.466 1.00 94.50 159 GLN A O 1
ATOM 1292 N N . GLY A 1 160 ? -1.009 -6.170 5.649 1.00 94.69 160 GLY A N 1
ATOM 1293 C CA . GLY A 1 160 ? -2.436 -6.456 5.814 1.00 94.69 160 GLY A CA 1
ATOM 1294 C C . GLY A 1 160 ? -2.739 -7.044 7.195 1.00 94.69 160 GLY A C 1
ATOM 1295 O O . GLY A 1 160 ? -1.889 -7.702 7.793 1.00 94.69 160 GLY A O 1
ATOM 1296 N N . HIS A 1 161 ? -3.893 -6.684 7.762 1.00 95.94 161 HIS A N 1
ATOM 1297 C CA . HIS A 1 161 ? -4.336 -7.103 9.102 1.00 95.94 161 HIS A CA 1
ATOM 1298 C C . HIS A 1 161 ? -3.314 -6.933 10.244 1.00 95.94 161 HIS A C 1
ATOM 1300 O O . HIS A 1 161 ? -3.456 -7.559 11.292 1.00 95.94 161 HIS A O 1
ATOM 1306 N N . PHE A 1 162 ? -2.315 -6.055 10.093 1.00 95.44 162 PHE A N 1
ATOM 1307 C CA . PHE A 1 162 ? -1.185 -5.913 11.020 1.00 95.44 162 PHE A CA 1
ATOM 1308 C C . PHE A 1 162 ? -0.276 -7.158 11.100 1.00 95.44 162 PHE A C 1
ATOM 1310 O O . PHE A 1 162 ? 0.282 -7.457 12.158 1.00 95.44 162 PHE A O 1
ATOM 1317 N N . ALA A 1 163 ? -0.080 -7.877 9.989 1.00 93.56 163 ALA A N 1
ATOM 1318 C CA . ALA A 1 163 ? 0.872 -8.986 9.920 1.00 93.56 163 ALA A CA 1
ATOM 1319 C C . ALA A 1 163 ? 2.283 -8.540 10.351 1.00 93.56 163 ALA A C 1
ATOM 1321 O O . ALA A 1 163 ? 2.820 -7.547 9.856 1.00 93.56 163 ALA A O 1
ATOM 1322 N N . GLY A 1 164 ? 2.886 -9.278 11.287 1.00 88.62 164 GLY A N 1
ATOM 1323 C CA . GLY A 1 164 ? 4.220 -8.978 11.820 1.00 88.62 164 GLY A CA 1
ATOM 1324 C C . GLY A 1 164 ? 4.289 -7.813 12.819 1.00 88.62 164 GLY A C 1
ATOM 1325 O O . GLY A 1 164 ? 5.390 -7.421 13.193 1.00 88.62 164 GLY A O 1
ATOM 1326 N N . VAL A 1 165 ? 3.150 -7.266 13.255 1.00 91.00 165 VAL A N 1
ATOM 1327 C CA . VAL A 1 165 ? 3.053 -6.230 14.301 1.00 91.00 165 VAL A CA 1
ATOM 1328 C C . VAL A 1 165 ? 2.659 -6.878 15.634 1.00 91.00 165 VAL A C 1
ATOM 1330 O O . VAL A 1 165 ? 1.969 -7.899 15.651 1.00 91.00 165 VAL A O 1
ATOM 1333 N N . ASP A 1 166 ? 3.054 -6.277 16.763 1.00 90.75 166 ASP A N 1
ATOM 1334 C CA . ASP A 1 166 ? 2.600 -6.716 18.089 1.00 90.75 166 ASP A CA 1
ATOM 1335 C C . ASP A 1 166 ? 1.051 -6.783 18.146 1.00 90.75 166 ASP A C 1
ATOM 1337 O O . ASP A 1 166 ? 0.378 -5.771 17.895 1.00 90.75 166 ASP A O 1
ATOM 1341 N N . PRO A 1 167 ? 0.452 -7.940 18.503 1.00 92.94 167 PRO A N 1
ATOM 1342 C CA . PRO A 1 167 ? -1.000 -8.115 18.516 1.00 92.94 167 PRO A CA 1
ATOM 1343 C C . PRO A 1 167 ? -1.746 -7.115 19.403 1.00 92.94 167 PRO A C 1
ATOM 1345 O O . PRO A 1 167 ? -2.927 -6.862 19.174 1.00 92.94 167 PRO A O 1
ATOM 1348 N N . THR A 1 168 ? -1.093 -6.528 20.411 1.00 92.62 168 THR A N 1
ATOM 1349 C CA . THR A 1 168 ? -1.690 -5.498 21.274 1.00 92.62 168 THR A CA 1
ATOM 1350 C C . THR A 1 168 ? -2.175 -4.278 20.495 1.00 92.62 168 THR A C 1
ATOM 1352 O O . THR A 1 168 ? -3.162 -3.675 20.916 1.00 92.62 168 THR A O 1
ATOM 1355 N N . ILE A 1 169 ? -1.552 -3.955 19.354 1.00 91.81 169 ILE A N 1
ATOM 1356 C CA . ILE A 1 169 ? -1.960 -2.854 18.471 1.00 91.81 169 ILE A CA 1
ATOM 1357 C C . ILE A 1 169 ? -3.233 -3.229 17.715 1.00 91.81 169 ILE A C 1
ATOM 1359 O O . ILE A 1 169 ? -4.227 -2.511 17.801 1.00 91.81 169 ILE A O 1
ATOM 1363 N N . ARG A 1 170 ? -3.254 -4.387 17.043 1.00 94.62 170 ARG A N 1
ATOM 1364 C CA . ARG A 1 170 ? -4.458 -4.875 16.347 1.00 94.62 170 ARG A CA 1
ATOM 1365 C C . ARG A 1 170 ? -5.634 -5.028 17.311 1.00 94.62 170 ARG A C 1
ATOM 1367 O O . ARG A 1 170 ? -6.755 -4.646 16.989 1.00 94.62 170 ARG A O 1
ATOM 1374 N N . ASN A 1 171 ? -5.367 -5.507 18.525 1.00 95.00 171 ASN A N 1
ATOM 1375 C CA . ASN A 1 171 ? -6.361 -5.686 19.580 1.00 95.00 171 ASN A CA 1
ATOM 1376 C C . ASN A 1 171 ? -6.970 -4.368 20.092 1.00 95.00 171 ASN A C 1
ATOM 1378 O O . ASN A 1 171 ? -7.974 -4.428 20.807 1.00 95.00 171 ASN A O 1
ATOM 1382 N N . GLN A 1 172 ? -6.439 -3.195 19.720 1.00 94.44 172 GLN A N 1
ATOM 1383 C CA . GLN A 1 172 ? -7.108 -1.903 19.941 1.00 94.44 172 GLN A CA 1
ATOM 1384 C C . GLN A 1 172 ? -8.304 -1.691 19.009 1.00 94.44 172 GLN A C 1
ATOM 1386 O O . GLN A 1 172 ? -9.149 -0.845 19.285 1.00 94.44 172 GLN A O 1
ATOM 1391 N N . PHE A 1 173 ? -8.448 -2.499 17.960 1.00 95.62 173 PHE A N 1
ATOM 1392 C CA . PHE A 1 173 ? -9.545 -2.422 17.004 1.00 95.62 173 PHE A CA 1
ATOM 1393 C C . PHE A 1 173 ? -10.426 -3.672 17.100 1.00 95.62 173 PHE A C 1
ATOM 1395 O O . PHE A 1 173 ? -9.976 -4.773 17.423 1.00 95.62 173 PHE A O 1
ATOM 1402 N N . GLY A 1 174 ? -11.731 -3.498 16.936 1.00 96.88 174 GLY A N 1
ATOM 1403 C CA . GLY A 1 174 ? -12.692 -4.584 16.782 1.00 96.88 174 GLY A CA 1
ATOM 1404 C C . GLY A 1 174 ? -12.895 -4.894 15.304 1.00 96.88 174 GLY A C 1
ATOM 1405 O O . GLY A 1 174 ? -12.863 -3.982 14.485 1.00 96.88 174 GLY A O 1
ATOM 1406 N N . GLY A 1 175 ? -13.135 -6.163 14.973 1.00 95.12 175 GLY A N 1
ATOM 1407 C CA . GLY A 1 175 ? -13.514 -6.580 13.617 1.00 95.12 175 GLY A CA 1
ATOM 1408 C C . GLY A 1 175 ? -12.372 -6.677 12.598 1.00 95.12 175 GLY A C 1
ATOM 1409 O O . GLY A 1 175 ? -12.627 -6.991 11.443 1.00 95.12 175 GLY A O 1
ATOM 1410 N N . ILE A 1 176 ? -11.121 -6.485 13.028 1.00 95.81 176 ILE A N 1
ATOM 1411 C CA . ILE A 1 176 ? -9.928 -6.805 12.232 1.00 95.81 176 ILE A CA 1
ATOM 1412 C C . ILE A 1 176 ? -9.523 -8.255 12.528 1.00 95.81 176 ILE A C 1
ATOM 1414 O O . ILE A 1 176 ? -9.205 -8.591 13.677 1.00 95.81 176 ILE A O 1
ATOM 1418 N N . SER A 1 177 ? -9.560 -9.114 11.509 1.00 94.94 177 SER A N 1
ATOM 1419 C CA . SER A 1 177 ? -9.175 -10.530 11.593 1.00 94.94 177 SER A CA 1
ATOM 1420 C C . SER A 1 177 ? -7.709 -10.727 11.979 1.00 94.94 177 SER A C 1
ATOM 1422 O O . SER A 1 177 ? -6.909 -9.793 11.950 1.00 94.94 177 SER A O 1
ATOM 1424 N N . GLU A 1 178 ? -7.362 -11.948 12.395 1.00 95.69 178 GLU A N 1
ATOM 1425 C CA . GLU A 1 178 ? -5.952 -12.340 12.483 1.00 95.69 178 GLU A CA 1
ATOM 1426 C C . GLU A 1 178 ? -5.312 -12.297 11.086 1.00 95.69 178 GLU A C 1
ATOM 1428 O O . GLU A 1 178 ? -6.006 -12.620 10.119 1.00 95.69 178 GLU A O 1
ATOM 1433 N N . PRO A 1 179 ? -4.019 -11.947 10.980 1.00 95.19 179 PRO A N 1
ATOM 1434 C CA . PRO A 1 179 ? -3.313 -11.976 9.708 1.00 95.19 179 PRO A CA 1
ATOM 1435 C C . PRO A 1 179 ? -3.264 -13.370 9.081 1.00 95.19 179 PRO A C 1
ATOM 1437 O O . PRO A 1 179 ? -3.027 -14.362 9.778 1.00 95.19 179 PRO A O 1
ATOM 1440 N N . ASP A 1 180 ? -3.405 -13.425 7.763 1.00 94.38 180 ASP A N 1
ATOM 1441 C CA . ASP A 1 180 ? -3.265 -14.625 6.946 1.00 94.38 180 ASP A CA 1
ATOM 1442 C C . ASP A 1 180 ? -1.961 -14.589 6.127 1.00 94.38 180 ASP A C 1
ATOM 1444 O O . ASP A 1 180 ? -1.630 -13.603 5.470 1.00 94.38 180 ASP A O 1
ATOM 1448 N N . GLU A 1 181 ? -1.189 -15.680 6.149 1.00 89.94 181 GLU A N 1
ATOM 1449 C CA . GLU A 1 181 ? 0.115 -15.724 5.472 1.00 89.94 181 GLU A CA 1
ATOM 1450 C C . GLU A 1 181 ? 0.026 -15.674 3.940 1.00 89.94 181 GLU A C 1
ATOM 1452 O O . GLU A 1 181 ? 1.029 -15.374 3.285 1.00 89.94 181 GLU A O 1
ATOM 1457 N N . VAL A 1 182 ? -1.124 -16.008 3.358 1.00 88.69 182 VAL A N 1
ATOM 1458 C CA . VAL A 1 182 ? -1.338 -16.002 1.909 1.00 88.69 182 VAL A CA 1
ATOM 1459 C C . VAL A 1 182 ? -1.822 -14.631 1.459 1.00 88.69 182 VAL A C 1
ATOM 1461 O O . VAL A 1 182 ? -1.286 -14.097 0.487 1.00 88.69 182 VAL A O 1
ATOM 1464 N N . ASP A 1 183 ? -2.786 -14.055 2.174 1.00 89.12 183 ASP A N 1
ATOM 1465 C CA . ASP A 1 183 ? -3.461 -12.827 1.753 1.00 89.12 183 ASP A CA 1
ATOM 1466 C C . ASP A 1 183 ? -2.765 -11.542 2.244 1.00 89.12 183 ASP A C 1
ATOM 1468 O O . ASP A 1 183 ? -2.804 -10.526 1.545 1.00 89.12 183 ASP A O 1
ATOM 1472 N N . ASP A 1 184 ? -2.065 -11.575 3.387 1.00 93.00 184 ASP A N 1
ATOM 1473 C CA . ASP A 1 184 ? -1.461 -10.377 3.998 1.00 93.00 184 ASP A CA 1
ATOM 1474 C C . ASP A 1 184 ? 0.048 -10.227 3.757 1.00 93.00 184 ASP A C 1
ATOM 1476 O O . ASP A 1 184 ? 0.647 -9.215 4.137 1.00 93.00 184 ASP A O 1
ATOM 1480 N N . ASN A 1 185 ? 0.682 -11.204 3.101 1.00 90.62 185 ASN A N 1
ATOM 1481 C CA . ASN A 1 185 ? 2.100 -11.150 2.757 1.00 90.62 185 ASN A CA 1
ATOM 1482 C C . ASN A 1 185 ? 2.345 -10.592 1.351 1.00 90.62 185 ASN A C 1
ATOM 1484 O O . ASN A 1 185 ? 1.685 -10.932 0.372 1.00 90.62 185 ASN A O 1
ATOM 1488 N N . THR A 1 186 ? 3.409 -9.798 1.214 1.00 90.69 186 THR A N 1
ATOM 1489 C CA . THR A 1 186 ? 3.884 -9.336 -0.097 1.00 90.69 186 THR A CA 1
ATOM 1490 C C . THR A 1 186 ? 4.933 -10.296 -0.657 1.00 90.69 186 THR A C 1
ATOM 1492 O O . THR A 1 186 ? 6.066 -10.336 -0.175 1.00 90.69 186 THR A O 1
ATOM 1495 N N . VAL A 1 187 ? 4.590 -11.028 -1.719 1.00 91.75 187 VAL A N 1
ATOM 1496 C CA . VAL A 1 187 ? 5.496 -11.977 -2.386 1.00 91.75 187 VAL A CA 1
ATOM 1497 C C . VAL A 1 187 ? 5.781 -11.533 -3.820 1.00 91.75 187 VAL A C 1
ATOM 1499 O O . VAL A 1 187 ? 4.871 -11.222 -4.585 1.00 91.75 187 VAL A O 1
ATOM 1502 N N . LEU A 1 188 ? 7.061 -11.526 -4.204 1.00 91.12 188 LEU A N 1
ATOM 1503 C CA . LEU A 1 188 ? 7.498 -11.289 -5.579 1.00 91.12 188 LEU A CA 1
ATOM 1504 C C . LEU A 1 188 ? 8.183 -12.543 -6.123 1.00 91.12 188 LEU A C 1
ATOM 1506 O O . LEU A 1 188 ? 9.274 -12.905 -5.683 1.00 91.12 188 LEU A O 1
ATOM 1510 N N . TYR A 1 189 ? 7.567 -13.170 -7.120 1.00 89.88 189 TYR A N 1
ATOM 1511 C CA . TYR A 1 189 ? 8.186 -14.262 -7.862 1.00 89.88 189 TYR A CA 1
ATOM 1512 C C . TYR A 1 189 ? 9.073 -13.686 -8.964 1.00 89.88 189 TYR A C 1
ATOM 1514 O O . TYR A 1 189 ? 8.598 -12.978 -9.853 1.00 89.88 189 TYR A O 1
ATOM 1522 N N . VAL A 1 190 ? 10.370 -13.977 -8.889 1.00 90.19 190 VAL A N 1
ATOM 1523 C CA . VAL A 1 190 ? 11.367 -13.531 -9.865 1.00 90.19 190 VAL A CA 1
ATOM 1524 C C . VAL A 1 190 ? 11.900 -14.750 -10.597 1.00 90.19 190 VAL A C 1
ATOM 1526 O O . VAL A 1 190 ? 12.373 -15.691 -9.961 1.00 90.19 190 VAL A O 1
ATOM 1529 N N . ASP A 1 191 ? 11.836 -14.722 -11.926 1.00 88.12 191 ASP A N 1
ATOM 1530 C CA . ASP A 1 191 ? 12.486 -15.741 -12.745 1.00 88.12 191 ASP A CA 1
ATOM 1531 C C . ASP A 1 191 ? 14.014 -15.648 -12.557 1.00 88.12 191 ASP A C 1
ATOM 1533 O O . ASP A 1 191 ? 14.594 -14.584 -12.815 1.00 88.12 191 ASP A O 1
ATOM 1537 N N . PRO A 1 192 ? 14.686 -16.721 -12.093 1.00 86.12 192 PRO A N 1
ATOM 1538 C CA . PRO A 1 192 ? 16.132 -16.713 -11.900 1.00 86.12 192 PRO A CA 1
ATOM 1539 C C . PRO A 1 192 ? 16.918 -16.560 -13.210 1.00 86.12 192 PRO A C 1
ATOM 1541 O O . PRO A 1 192 ? 18.086 -16.168 -13.162 1.00 86.12 192 PRO A O 1
ATOM 1544 N N . VAL A 1 193 ? 16.321 -16.868 -14.368 1.00 82.94 193 VAL A N 1
ATOM 1545 C CA . VAL A 1 193 ? 16.987 -16.789 -15.669 1.00 82.94 193 VAL A CA 1
ATOM 1546 C C . VAL A 1 193 ? 16.081 -16.088 -16.677 1.00 82.94 193 VAL A C 1
ATOM 1548 O O . VAL A 1 193 ? 15.248 -16.698 -17.334 1.00 82.94 193 VAL A O 1
ATOM 1551 N N . SER A 1 194 ? 16.320 -14.795 -16.879 1.00 66.81 194 SER A N 1
ATOM 1552 C CA . SER A 1 194 ? 15.718 -14.046 -17.985 1.00 66.81 194 SER A CA 1
ATOM 1553 C C . SER A 1 194 ? 16.439 -14.371 -19.303 1.00 66.81 194 SER A C 1
ATOM 1555 O O . SER A 1 194 ? 17.293 -13.615 -19.762 1.00 66.81 194 SER A O 1
ATOM 1557 N N . ASN A 1 195 ? 16.154 -15.545 -19.876 1.00 52.22 195 ASN A N 1
ATOM 1558 C CA . ASN A 1 195 ? 16.676 -15.969 -21.178 1.00 52.22 195 ASN A CA 1
ATOM 1559 C C . ASN A 1 195 ? 15.729 -15.535 -22.306 1.00 52.22 195 ASN A C 1
ATOM 1561 O O . ASN A 1 195 ? 14.875 -16.318 -22.707 1.00 52.22 195 ASN A O 1
ATOM 1565 N N . GLU A 1 196 ? 15.941 -14.332 -22.841 1.00 52.84 196 GLU A N 1
ATOM 1566 C CA . GLU A 1 196 ? 15.644 -13.971 -24.239 1.00 52.84 196 GLU A CA 1
ATOM 1567 C C . GLU A 1 196 ? 16.743 -13.050 -24.789 1.00 52.84 196 GLU A C 1
ATOM 1569 O O . G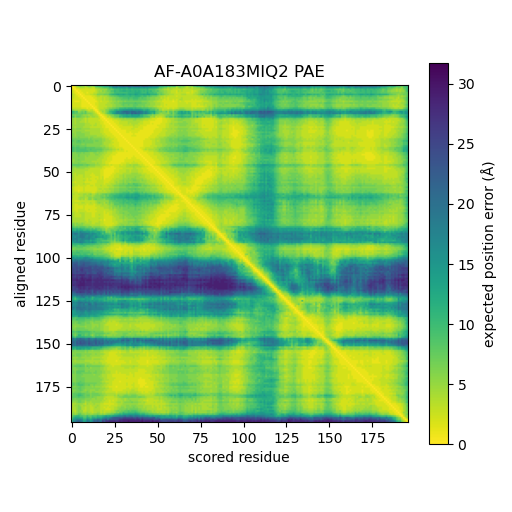LU A 1 196 ? 17.132 -12.083 -24.085 1.00 52.84 196 GLU A O 1
#

Foldseek 3Di:
DDCAPPDPVVVVVQDQPDWDKDWDKDWAWDCVVQVVVVHQTETAIDDRFIWTKTKHKADWDFDPDVVTPDIDIDIDIDTHGDPPDDPCSVPPDDGDDDDQVVCQVPDDADDDDDDDDDDPPCLVQLCDDPRDRSDDAFQKGWCQVVPPDPTGGGDIDGFQLNVGGDVVVSVSHHHRDDDDPVPRDDDDDDDPDPDD

Sequence (196 aa):
MLLTPGSIVFEAYSNDNTPIITSLYAFNLLNEEEVLKGGKPLFEEVGPYIYWKKIHRWNFTFSNETPPKYLRHKKITYYYPHENLSRSDIDSRQITSLDLFAGVLLFEPVDVEENSSIYPSASQFCQGQPYEPKCAPEGLVSFSPCLKSDNYLPLYGSQGHFAGVDPTIRNQFGGISEPDEVDDNTVLYVDPVSNE

Nearest PDB structures (foldseek):
  4f7b-assembly3_D  TM=8.849E-01  e=1.528E-04  Homo sapiens
  4tw0-assembly2_B  TM=8.726E-01  e=2.049E-04  Homo sapiens
  4f7b-assembly4_F  TM=7.848E-01  e=1.139E-04  Homo sapiens
  4f7b-assembly3_C  TM=8.732E-01  e=5.558E-04  Homo sapiens
  5uph-assembly1_B  TM=8.324E-01  e=2.839E-02  Homo sapiens

Organism: NCBI:txid48269